Protein AF-0000000085094417 (afdb_homodimer)

Structure (mmCIF, N/CA/C/O backbone):
data_AF-0000000085094417-model_v1
#
loop_
_entity.id
_entity.type
_entity.pdbx_description
1 polymer 'Beta-glucuronidase C-terminal domain-containing protein'
#
loop_
_atom_site.group_PDB
_atom_site.id
_atom_site.type_symbol
_atom_site.label_atom_id
_atom_site.label_alt_id
_atom_site.label_comp_id
_atom_site.label_asym_id
_atom_site.label_entity_id
_atom_site.label_seq_id
_atom_site.pdbx_PDB_ins_code
_atom_site.Cartn_x
_atom_site.Cartn_y
_atom_site.Cartn_z
_atom_site.occupancy
_atom_site.B_iso_or_equiv
_atom_site.auth_seq_id
_atom_site.auth_comp_id
_atom_site.auth_asym_id
_atom_site.auth_atom_id
_atom_site.pdbx_PDB_model_num
ATOM 1 N N . MET A 1 1 ? 22.047 -12.125 6.082 1 26.03 1 MET A N 1
ATOM 2 C CA . MET A 1 1 ? 21.062 -12 7.164 1 26.03 1 MET A CA 1
ATOM 3 C C . MET A 1 1 ? 20.609 -10.555 7.316 1 26.03 1 MET A C 1
ATOM 5 O O . MET A 1 1 ? 19.469 -10.305 7.707 1 26.03 1 MET A O 1
ATOM 9 N N . SER A 1 2 ? 21.547 -9.625 7.23 1 31.61 2 SER A N 1
ATOM 10 C CA . SER A 1 2 ? 21.391 -8.188 7.441 1 31.61 2 SER A CA 1
ATOM 11 C C . SER A 1 2 ? 20.422 -7.578 6.422 1 31.61 2 SER A C 1
ATOM 13 O O . SER A 1 2 ? 19.625 -6.699 6.762 1 31.61 2 SER A O 1
ATOM 15 N N . CYS A 1 3 ? 20.578 -8.023 5.211 1 33.47 3 CYS A N 1
ATOM 16 C CA . CYS A 1 3 ? 19.891 -7.496 4.043 1 33.47 3 CYS A CA 1
ATOM 17 C C . CYS A 1 3 ? 18.391 -7.789 4.109 1 33.47 3 CYS A C 1
ATOM 19 O O . CYS A 1 3 ? 17.578 -7.008 3.615 1 33.47 3 CYS A O 1
ATOM 21 N N . GLN A 1 4 ? 18.156 -9.055 4.594 1 37.34 4 GLN A N 1
ATOM 22 C CA . GLN A 1 4 ? 16.766 -9.5 4.699 1 37.34 4 GLN A CA 1
ATOM 23 C C . GLN A 1 4 ? 15.961 -8.586 5.625 1 37.34 4 GLN A C 1
ATOM 25 O O . GLN A 1 4 ? 14.805 -8.273 5.344 1 37.34 4 GLN A O 1
ATOM 30 N N . GLY A 1 5 ? 16.734 -8.07 6.77 1 39.38 5 GLY A N 1
ATOM 31 C CA . GLY A 1 5 ? 16.125 -7.238 7.789 1 39.38 5 GLY A CA 1
ATOM 32 C C . GLY A 1 5 ? 15.719 -5.867 7.281 1 39.38 5 GLY A C 1
ATOM 33 O O . GLY A 1 5 ? 14.625 -5.387 7.578 1 39.38 5 GLY A O 1
ATOM 34 N N . ALA A 1 6 ? 16.703 -5.316 6.531 1 42.31 6 ALA A N 1
ATOM 35 C CA . ALA A 1 6 ? 16.516 -3.959 6.027 1 42.31 6 ALA A CA 1
ATOM 36 C C . ALA A 1 6 ? 15.406 -3.908 4.988 1 42.31 6 ALA A C 1
ATOM 38 O O . ALA A 1 6 ? 14.625 -2.949 4.945 1 42.31 6 ALA A O 1
ATOM 39 N N . PHE A 1 7 ? 15.461 -4.957 4.125 1 42.12 7 PHE A N 1
ATOM 40 C CA . PHE A 1 7 ? 14.445 -5.113 3.088 1 42.12 7 PHE A CA 1
ATOM 41 C C . PHE A 1 7 ? 13.047 -5.074 3.689 1 42.12 7 PHE A C 1
ATOM 43 O O . PHE A 1 7 ? 12.164 -4.395 3.168 1 42.12 7 PHE A O 1
ATOM 50 N N . ASN A 1 8 ? 13 -5.742 4.883 1 50.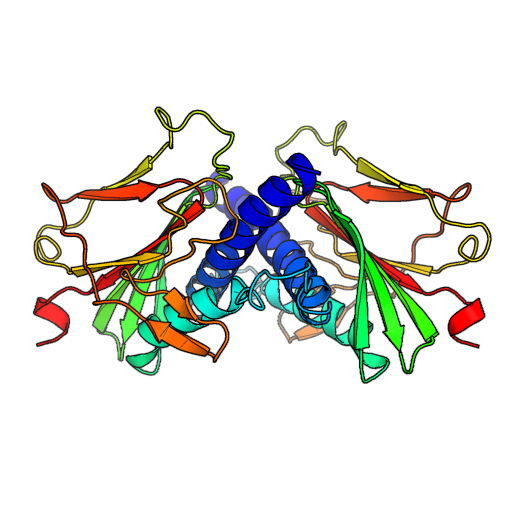38 8 ASN A N 1
ATOM 51 C CA . ASN A 1 8 ? 11.688 -5.902 5.496 1 50.38 8 ASN A CA 1
ATOM 52 C C . ASN A 1 8 ? 11.18 -4.59 6.094 1 50.38 8 ASN A C 1
ATOM 54 O O . ASN A 1 8 ? 9.984 -4.301 6.043 1 50.38 8 ASN A O 1
ATOM 58 N N . ILE A 1 9 ? 12.305 -3.812 6.309 1 50.16 9 ILE A N 1
ATOM 59 C CA . ILE A 1 9 ? 11.898 -2.598 7.008 1 50.16 9 ILE A CA 1
ATOM 60 C C . ILE A 1 9 ? 11.391 -1.566 6 1 50.16 9 ILE A C 1
ATOM 62 O O . ILE A 1 9 ? 10.344 -0.956 6.203 1 50.16 9 ILE A O 1
ATOM 66 N N . SER A 1 10 ? 12.156 -1.413 4.859 1 56.59 10 SER A N 1
ATOM 67 C CA . SER A 1 10 ? 11.734 -0.458 3.84 1 56.59 10 SER A CA 1
ATOM 68 C C . SER A 1 10 ? 10.367 -0.822 3.27 1 56.59 10 SER A C 1
ATOM 70 O O . SER A 1 10 ? 9.531 0.054 3.049 1 56.59 10 SER A O 1
ATOM 72 N N . HIS A 1 11 ? 10.156 -2.057 3.369 1 59.62 11 HIS A N 1
ATOM 73 C CA . HIS A 1 11 ? 8.883 -2.488 2.805 1 59.62 11 HIS A CA 1
ATOM 74 C C . HIS A 1 11 ? 7.742 -2.285 3.799 1 59.62 11 HIS A C 1
ATOM 76 O O . HIS A 1 11 ? 6.625 -1.931 3.408 1 59.62 11 HIS A O 1
ATOM 82 N N . ALA A 1 12 ? 8.258 -2.395 5.062 1 61.66 12 ALA A N 1
ATOM 83 C CA . ALA A 1 12 ? 7.219 -2.242 6.078 1 61.66 12 ALA A CA 1
ATOM 84 C C . ALA A 1 12 ? 6.684 -0.813 6.105 1 61.66 12 ALA A C 1
ATOM 86 O O . ALA A 1 12 ? 5.469 -0.598 6.121 1 61.66 12 ALA A O 1
ATOM 87 N N . MET A 1 13 ? 7.629 0.146 5.93 1 69.31 13 MET A N 1
ATOM 88 C CA . MET A 1 13 ? 7.184 1.536 5.973 1 69.31 13 MET A CA 1
ATOM 89 C C . MET A 1 13 ? 6.469 1.918 4.68 1 69.31 13 MET A C 1
ATOM 91 O O . MET A 1 13 ? 5.461 2.623 4.707 1 69.31 13 MET A O 1
ATOM 95 N N . ALA A 1 14 ? 6.965 1.423 3.648 1 70.75 14 ALA A N 1
ATOM 96 C CA . ALA A 1 14 ? 6.328 1.684 2.359 1 70.75 14 ALA A CA 1
ATOM 97 C C . ALA A 1 14 ? 4.883 1.199 2.352 1 70.75 14 ALA A C 1
ATOM 99 O O . ALA A 1 14 ? 3.979 1.93 1.94 1 70.75 14 ALA A O 1
ATOM 100 N N . SER A 1 15 ? 4.695 0.014 2.895 1 70.25 15 SER A N 1
ATOM 101 C CA . SER A 1 15 ? 3.344 -0.532 2.939 1 70.25 15 SER A CA 1
ATOM 102 C C . SER A 1 15 ? 2.422 0.341 3.783 1 70.25 15 SER A C 1
ATOM 104 O O . SER A 1 15 ? 1.27 0.575 3.416 1 70.25 15 SER A O 1
ATOM 106 N N . ALA A 1 16 ? 2.979 0.77 4.891 1 76.31 16 ALA A N 1
ATOM 107 C CA . ALA A 1 16 ? 2.16 1.593 5.781 1 76.31 16 ALA A CA 1
ATOM 108 C C . ALA A 1 16 ? 1.802 2.922 5.121 1 76.31 16 ALA A C 1
ATOM 110 O O . ALA A 1 16 ? 0.646 3.35 5.16 1 76.31 16 ALA A O 1
ATOM 111 N N . VAL A 1 17 ? 2.738 3.527 4.473 1 80.75 17 VAL A N 1
ATOM 112 C CA . VAL A 1 17 ? 2.514 4.832 3.857 1 80.75 17 VAL A CA 1
ATOM 113 C C . VAL A 1 17 ? 1.586 4.68 2.652 1 80.75 17 VAL A C 1
ATOM 115 O O . VAL A 1 17 ? 0.709 5.516 2.428 1 80.75 17 VAL A O 1
ATOM 118 N N . TRP A 1 18 ? 1.701 3.652 1.985 1 77.12 18 TRP A N 1
ATOM 119 C CA . TRP A 1 18 ? 0.812 3.406 0.855 1 77.12 18 TRP A CA 1
ATOM 120 C C . TRP A 1 18 ? -0.613 3.145 1.331 1 77.12 18 TRP A C 1
ATOM 122 O O . TRP A 1 18 ? -1.577 3.561 0.684 1 77.12 18 TRP A O 1
ATOM 132 N N . ALA A 1 19 ? -0.692 2.393 2.389 1 75.94 19 ALA A N 1
ATOM 133 C CA . ALA A 1 19 ? -2.023 2.176 2.951 1 75.94 19 ALA A CA 1
ATOM 134 C C . ALA A 1 19 ? -2.67 3.496 3.357 1 75.94 19 ALA A C 1
ATOM 136 O O . ALA A 1 19 ? -3.875 3.688 3.172 1 75.94 19 ALA A O 1
ATOM 137 N N . VAL A 1 20 ? -1.954 4.395 3.904 1 82.25 20 VAL A N 1
ATOM 138 C CA . VAL A 1 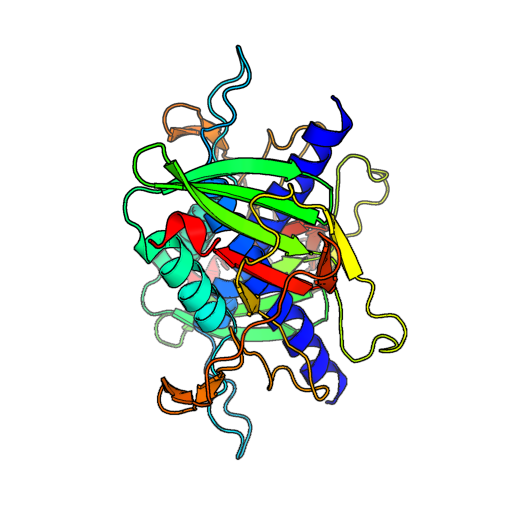20 ? -2.453 5.727 4.23 1 82.25 20 VAL A CA 1
ATOM 139 C C . VAL A 1 20 ? -2.877 6.445 2.951 1 82.25 20 VAL A C 1
ATOM 141 O O . VAL A 1 20 ? -3.955 7.043 2.895 1 82.25 20 VAL A O 1
ATOM 144 N N . HIS A 1 21 ? -2.021 6.406 1.971 1 80.31 21 HIS A N 1
ATOM 145 C CA . HIS A 1 21 ? -2.32 7.012 0.677 1 80.31 21 HIS A CA 1
ATOM 146 C C . HIS A 1 21 ? -3.639 6.492 0.117 1 80.31 21 HIS A C 1
ATOM 148 O O . HIS A 1 21 ? -4.484 7.273 -0.324 1 80.31 21 HIS A O 1
ATOM 154 N N . ASP A 1 22 ? -3.793 5.234 0.155 1 74.69 22 ASP A N 1
ATOM 155 C CA . ASP A 1 22 ? -4.996 4.621 -0.394 1 74.69 22 ASP A CA 1
ATOM 156 C C . ASP A 1 22 ? -6.242 5.102 0.346 1 74.69 22 ASP A C 1
ATOM 158 O O . ASP A 1 22 ? -7.273 5.371 -0.273 1 74.69 22 ASP A O 1
ATOM 162 N N . ALA A 1 23 ? -6.191 5.16 1.601 1 75.06 23 ALA A N 1
ATOM 163 C CA . ALA A 1 23 ? -7.32 5.629 2.398 1 75.06 23 ALA A CA 1
ATOM 164 C C . ALA A 1 23 ? -7.641 7.09 2.09 1 75.06 23 ALA A C 1
ATOM 166 O O . ALA A 1 23 ? -8.812 7.469 2 1 75.06 23 ALA A O 1
ATOM 167 N N . ALA A 1 24 ? -6.637 7.871 1.913 1 76.12 24 ALA A N 1
ATOM 168 C CA . ALA A 1 24 ? -6.832 9.297 1.66 1 76.12 24 ALA A CA 1
ATOM 169 C C . ALA A 1 24 ? -7.465 9.531 0.291 1 76.12 24 ALA A C 1
ATOM 171 O O . ALA A 1 24 ? -8.164 10.523 0.086 1 76.12 24 ALA A O 1
ATOM 172 N N . THR A 1 25 ? -7.168 8.586 -0.612 1 71.62 25 THR A N 1
ATOM 173 C CA . THR A 1 25 ? -7.699 8.734 -1.963 1 71.62 25 THR A CA 1
ATOM 174 C C . THR A 1 25 ? -9.094 8.117 -2.066 1 71.62 25 THR A C 1
ATOM 176 O O . THR A 1 25 ? -9.828 8.398 -3.014 1 71.62 25 THR A O 1
ATOM 179 N N . LEU A 1 26 ? -9.359 7.172 -1.159 1 61.78 26 LEU A N 1
ATOM 180 C CA . LEU A 1 26 ? -10.633 6.457 -1.232 1 61.78 26 LEU A CA 1
ATOM 181 C C . LEU A 1 26 ? -11.805 7.418 -1.08 1 61.78 26 LEU A C 1
ATOM 183 O O . LEU A 1 26 ? -12.844 7.238 -1.714 1 61.78 26 LEU A O 1
ATOM 187 N N . HIS A 1 27 ? -11.68 8.352 -0.138 1 57.12 27 HIS A N 1
ATOM 188 C CA . HIS A 1 27 ? -12.836 9.203 0.117 1 57.12 27 HIS A CA 1
ATOM 189 C C . HIS A 1 27 ? -12.914 10.344 -0.896 1 57.12 27 HIS A C 1
ATOM 191 O O . HIS A 1 27 ? -13.797 11.195 -0.808 1 57.12 27 HIS A O 1
ATOM 197 N N . GLY A 1 28 ? -11.859 10.398 -1.659 1 52.75 28 GLY A N 1
ATOM 198 C CA . GLY A 1 28 ? -11.969 11.375 -2.729 1 52.75 28 GLY A CA 1
ATOM 199 C C . GLY A 1 28 ? -12.953 10.977 -3.809 1 52.75 28 GLY A C 1
ATOM 200 O O . GLY A 1 28 ? -13.211 9.789 -4.004 1 52.75 28 GLY A O 1
ATOM 201 N N . THR A 1 29 ? -13.891 11.867 -4.172 1 44.94 29 THR A N 1
ATOM 202 C CA . THR A 1 29 ? -14.828 11.695 -5.277 1 44.94 29 THR A CA 1
ATOM 203 C C . THR A 1 29 ? -14.148 11 -6.457 1 44.94 29 THR A C 1
ATOM 205 O O . THR A 1 29 ? -13.016 11.336 -6.812 1 44.94 29 THR A O 1
ATOM 208 N N . PRO A 1 30 ? -14.734 9.734 -6.715 1 42.59 30 PRO A N 1
ATOM 209 C CA . PRO A 1 30 ? -14.266 9.289 -8.031 1 42.59 30 PRO A CA 1
ATOM 210 C C . PRO A 1 30 ? -13.953 10.461 -8.961 1 42.59 30 PRO A C 1
ATOM 212 O O . PRO A 1 30 ? -14.688 11.445 -8.984 1 42.59 30 PRO A O 1
ATOM 215 N N . ILE A 1 31 ? -12.664 10.742 -8.992 1 38.44 31 ILE A N 1
ATOM 216 C CA . ILE A 1 31 ? -12.445 11.812 -9.961 1 38.44 31 ILE A CA 1
ATOM 217 C C . ILE A 1 31 ? -13.359 11.609 -11.172 1 38.44 31 ILE A C 1
ATOM 219 O O . ILE A 1 31 ? -13.234 10.609 -11.883 1 38.44 31 ILE A O 1
ATOM 223 N N . TYR A 1 32 ? -14.609 11.938 -10.992 1 34.19 32 TYR A N 1
ATOM 224 C CA . TYR A 1 32 ? -15.414 12.086 -12.195 1 34.19 32 TYR A CA 1
ATOM 225 C C . TYR A 1 32 ? -14.742 13.039 -13.18 1 34.19 32 TYR A C 1
ATOM 227 O O . TYR A 1 32 ? -14.445 14.188 -12.836 1 34.19 32 TYR A O 1
ATOM 235 N N . HIS A 1 33 ? -13.641 12.531 -13.711 1 38.03 33 HIS A N 1
ATOM 236 C CA . HIS A 1 33 ? -13.586 13.445 -14.844 1 38.03 33 HIS A CA 1
ATOM 237 C C . HIS A 1 33 ? -14.859 13.367 -15.68 1 38.03 33 HIS A C 1
ATOM 239 O O . HIS A 1 33 ? -15.555 12.352 -15.664 1 38.03 33 HIS A O 1
ATOM 245 N N . ASN A 1 34 ? -15.156 14.406 -16.391 1 38.44 34 ASN A N 1
ATOM 246 C CA . ASN A 1 34 ? -16.359 14.445 -17.219 1 38.44 34 ASN A CA 1
ATOM 247 C C . ASN A 1 34 ? -16.891 13.039 -17.5 1 38.44 34 ASN A C 1
ATOM 249 O O . ASN A 1 34 ? -17.844 12.602 -16.859 1 38.44 34 ASN A O 1
ATOM 253 N N . ASP A 1 35 ? -16.797 12.586 -18.906 1 38.69 35 ASP A N 1
ATOM 254 C CA . ASP A 1 35 ? -17.344 11.453 -19.656 1 38.69 35 ASP A CA 1
ATOM 255 C C . ASP A 1 35 ? -16.719 10.141 -19.172 1 38.69 35 ASP A C 1
ATOM 257 O O . ASP A 1 35 ? -16.812 9.117 -19.859 1 38.69 35 ASP A O 1
ATOM 261 N N . THR A 1 36 ? -15.82 10.219 -18.328 1 41.5 36 THR A N 1
ATOM 262 C CA . THR A 1 36 ? -15.188 8.922 -18.125 1 41.5 36 THR A CA 1
ATOM 263 C C . THR A 1 36 ? -15.727 8.242 -16.875 1 41.5 36 THR A C 1
ATOM 265 O O . THR A 1 36 ? -15.984 8.906 -15.867 1 41.5 36 THR A O 1
ATOM 268 N N . GLU A 1 37 ? -16.328 7.156 -17.156 1 45.81 37 GLU A N 1
ATOM 269 C CA . GLU A 1 37 ? -16.906 6.191 -16.219 1 45.81 37 GLU A CA 1
ATOM 270 C C . GLU A 1 37 ? -16.109 6.156 -14.906 1 45.81 37 GLU A C 1
ATOM 272 O O . GLU A 1 37 ? -14.891 6.344 -14.906 1 45.81 37 GLU A O 1
ATOM 277 N N . ALA A 1 38 ? -16.797 6.438 -13.875 1 48.84 38 ALA A N 1
ATOM 278 C CA . ALA A 1 38 ? -16.281 6.277 -12.516 1 48.84 38 ALA A CA 1
ATOM 279 C C . ALA A 1 38 ? -15.273 5.133 -12.438 1 48.84 38 ALA A C 1
ATOM 281 O O . ALA A 1 38 ? -15.539 4.031 -12.93 1 48.84 38 ALA A O 1
ATOM 282 N N . ARG A 1 39 ? -13.977 5.43 -12.461 1 54.34 39 ARG A N 1
ATOM 283 C CA . ARG A 1 39 ? -12.898 4.445 -12.477 1 54.34 39 ARG A CA 1
ATOM 284 C C . ARG A 1 39 ? -12.805 3.721 -11.141 1 54.34 39 ARG A C 1
ATOM 286 O O . ARG A 1 39 ? -12.867 4.352 -10.078 1 54.34 39 ARG A O 1
ATOM 293 N N . VAL A 1 40 ? -12.977 2.383 -11.328 1 61.81 40 VAL A N 1
ATOM 294 C CA . VAL A 1 40 ? -12.844 1.534 -10.148 1 61.81 40 VAL A CA 1
ATOM 295 C C . VAL A 1 40 ? -11.453 1.727 -9.539 1 61.81 40 VAL A C 1
ATOM 297 O O . VAL A 1 40 ? -10.445 1.731 -10.25 1 61.81 40 VAL A O 1
ATOM 300 N N . LYS A 1 41 ? -11.43 2.018 -8.305 1 65.06 41 LYS A N 1
ATOM 301 C CA . LYS A 1 41 ? -10.188 2.238 -7.574 1 65.06 41 LYS A CA 1
ATOM 302 C C . LYS A 1 41 ? -9.344 0.967 -7.531 1 65.06 41 LYS A C 1
ATOM 304 O O . LYS A 1 41 ? -9.875 -0.136 -7.398 1 65.06 41 LYS A O 1
ATOM 309 N N . PRO A 1 42 ? -8.055 1.151 -7.676 1 71.25 42 PRO A N 1
ATOM 310 C CA . PRO A 1 42 ? -7.145 0.006 -7.684 1 71.25 42 PRO A CA 1
ATOM 311 C C . PRO A 1 42 ? -7.309 -0.888 -6.453 1 71.25 42 PRO A C 1
ATOM 313 O O . PRO A 1 42 ? -7.098 -2.102 -6.539 1 71.25 42 PRO A O 1
ATOM 316 N N . ILE A 1 43 ? -7.727 -0.373 -5.387 1 68.81 43 ILE A N 1
ATOM 317 C CA . ILE A 1 43 ? -7.871 -1.138 -4.156 1 68.81 43 ILE A CA 1
ATOM 318 C C . ILE A 1 43 ? -8.914 -2.238 -4.348 1 68.81 43 ILE A C 1
ATOM 320 O O . ILE A 1 43 ? -8.812 -3.309 -3.744 1 68.81 43 ILE A O 1
ATOM 324 N N . TYR A 1 44 ? -9.836 -2.074 -5.258 1 73.88 44 TYR A N 1
ATOM 325 C CA . TYR A 1 44 ? -10.836 -3.104 -5.516 1 73.88 44 TYR A CA 1
ATOM 326 C C . TYR A 1 44 ? -10.195 -4.336 -6.145 1 73.88 44 TYR A C 1
ATOM 328 O O . TYR A 1 44 ? -10.609 -5.465 -5.871 1 73.88 44 TYR A O 1
ATOM 336 N N . TYR A 1 45 ? -9.242 -4.059 -6.875 1 82.94 45 TYR A N 1
ATOM 337 C CA . TYR A 1 45 ? -8.57 -5.184 -7.512 1 82.94 45 TYR A CA 1
ATOM 338 C C . TYR A 1 45 ? -7.68 -5.922 -6.512 1 82.94 45 TYR A C 1
ATOM 340 O O . TYR A 1 45 ? -7.555 -7.148 -6.574 1 82.94 45 TYR A O 1
ATOM 348 N N . SER A 1 46 ? -7.047 -5.219 -5.613 1 83.88 46 SER A N 1
ATOM 349 C CA . SER A 1 46 ? -6.297 -5.891 -4.555 1 83.88 46 SER A CA 1
ATOM 350 C C . SER A 1 46 ? -7.219 -6.719 -3.666 1 83.88 46 SER A C 1
ATOM 352 O O . SER A 1 46 ? -6.855 -7.816 -3.238 1 83.88 46 SER A O 1
ATOM 354 N N . ASN A 1 47 ? -8.391 -6.152 -3.449 1 78.25 47 ASN A N 1
ATOM 355 C CA . ASN A 1 47 ? -9.352 -6.914 -2.66 1 78.25 47 ASN A CA 1
ATOM 356 C C . ASN A 1 47 ? -9.789 -8.18 -3.385 1 78.25 47 ASN A C 1
ATOM 358 O O . ASN A 1 47 ? -9.953 -9.234 -2.762 1 78.25 47 ASN A O 1
ATOM 362 N N . MET A 1 48 ? -10.055 -8.055 -4.633 1 82.5 48 MET A N 1
ATOM 363 C CA . MET A 1 48 ? -10.383 -9.219 -5.445 1 82.5 48 MET A CA 1
ATOM 364 C C . MET A 1 48 ? -9.273 -10.258 -5.387 1 82.5 48 MET A C 1
ATOM 366 O O . MET A 1 48 ? -9.531 -11.453 -5.207 1 82.5 48 MET A O 1
ATOM 370 N N . PHE A 1 49 ? -8.062 -9.844 -5.539 1 91.44 49 PHE A N 1
ATOM 371 C CA . PHE A 1 49 ? -6.887 -10.703 -5.445 1 91.44 49 PHE A CA 1
ATOM 372 C C . PHE A 1 49 ? -6.84 -11.414 -4.094 1 91.44 49 PHE A C 1
ATOM 374 O O . PHE A 1 49 ? -6.762 -12.641 -4.031 1 91.44 49 PHE A O 1
ATOM 381 N N . ASN A 1 50 ? -6.973 -10.641 -3.057 1 84.62 50 ASN A N 1
ATOM 382 C CA . ASN A 1 50 ? -6.824 -11.18 -1.711 1 84.62 50 ASN A CA 1
ATOM 383 C C . ASN A 1 50 ? -7.98 -12.109 -1.354 1 84.62 50 ASN A C 1
ATOM 385 O O . ASN A 1 50 ? -7.793 -13.094 -0.635 1 84.62 50 ASN A O 1
ATOM 389 N N . ALA A 1 51 ? -9.109 -11.789 -1.842 1 81.88 51 ALA A N 1
ATOM 390 C CA . ALA A 1 51 ? -10.25 -12.68 -1.632 1 81.88 51 ALA A CA 1
ATOM 391 C C . ALA A 1 51 ? -10.016 -14.031 -2.307 1 81.88 51 ALA A C 1
ATOM 393 O O . ALA A 1 51 ? -10.391 -15.07 -1.763 1 81.88 51 ALA A O 1
ATOM 394 N N . THR A 1 52 ? -9.492 -14.031 -3.48 1 86.25 52 THR A N 1
ATOM 395 C CA . THR A 1 52 ? -9.188 -15.266 -4.199 1 86.25 52 THR A CA 1
ATOM 396 C C . THR A 1 52 ? -8.172 -16.109 -3.424 1 86.25 52 THR A C 1
ATOM 398 O O . THR A 1 52 ? -8.336 -17.328 -3.307 1 86.25 52 THR A O 1
ATOM 401 N N . VAL A 1 53 ? -7.191 -15.445 -2.875 1 86.56 53 VAL A N 1
ATOM 402 C CA . VAL A 1 53 ? -6.176 -16.125 -2.078 1 86.56 53 VAL A CA 1
ATOM 403 C C . VAL A 1 53 ? -6.82 -16.734 -0.83 1 86.56 53 VAL A C 1
ATOM 405 O O . VAL A 1 53 ? -6.504 -17.859 -0.443 1 86.56 53 VAL A O 1
ATOM 408 N N . SER A 1 54 ? -7.742 -16.031 -0.205 1 79.19 54 SER A N 1
ATOM 409 C CA . SER A 1 54 ? -8.32 -16.422 1.079 1 79.19 54 SER A CA 1
ATOM 410 C C . SER A 1 54 ? -9.477 -17.391 0.895 1 79.19 54 SER A C 1
ATOM 412 O O . SER A 1 54 ? -10.016 -17.922 1.872 1 79.19 54 SER A O 1
ATOM 414 N N . ALA A 1 55 ? -9.945 -17.438 -0.282 1 71.5 55 ALA A N 1
ATOM 415 C CA . ALA A 1 55 ? -11.094 -18.312 -0.539 1 71.5 55 ALA A CA 1
ATOM 416 C C . ALA A 1 55 ? -10.852 -19.703 0.004 1 71.5 55 ALA A C 1
ATOM 418 O O . ALA A 1 55 ? -11.797 -20.438 0.324 1 71.5 55 ALA A O 1
ATOM 419 N N . GLY A 1 56 ? -9.672 -20.062 0.284 1 64.25 56 GLY A N 1
ATOM 420 C CA . GLY A 1 56 ? -9.383 -21.391 0.797 1 64.25 56 GLY A CA 1
ATOM 421 C C . GLY A 1 56 ? -9.562 -21.5 2.299 1 64.25 56 GLY A C 1
ATOM 422 O O . GLY A 1 56 ? -9.492 -22.594 2.857 1 64.25 56 GLY A O 1
ATOM 423 N N . GLY A 1 57 ? -9.906 -20.375 3.002 1 63.31 57 GLY A N 1
ATOM 424 C CA . GLY A 1 57 ? -10.148 -20.438 4.434 1 63.31 57 GLY A CA 1
ATOM 425 C C . GLY A 1 57 ? -9.016 -19.859 5.266 1 63.31 57 GLY A C 1
ATOM 426 O O . GLY A 1 57 ? -8.484 -18.797 4.938 1 63.31 57 GLY A O 1
ATOM 427 N N . ASP A 1 58 ? -8.719 -20.641 6.422 1 64.19 58 ASP A N 1
ATOM 428 C CA . ASP A 1 58 ? -7.676 -20.203 7.344 1 64.19 58 ASP A CA 1
ATOM 429 C C . ASP A 1 58 ? -6.305 -20.25 6.68 1 64.19 58 ASP A C 1
ATOM 431 O O . ASP A 1 58 ? -5.719 -21.328 6.523 1 64.19 58 ASP A O 1
ATOM 435 N N . GLU A 1 59 ? -5.84 -19.094 6.352 1 74.75 59 GLU A N 1
ATOM 436 C CA . GLU A 1 59 ? -4.605 -19.062 5.574 1 74.75 59 GLU A CA 1
ATOM 437 C C . GLU A 1 59 ? -3.416 -18.672 6.449 1 74.75 59 GLU A C 1
ATOM 439 O O . GLU A 1 59 ? -3.539 -17.828 7.336 1 74.75 59 GLU A O 1
ATOM 444 N N . GLN A 1 60 ? -2.436 -19.578 6.258 1 78.56 60 GLN A N 1
ATOM 445 C CA . GLN A 1 60 ? -1.106 -19.234 6.762 1 78.56 60 GLN A CA 1
ATOM 446 C C . GLN A 1 60 ? -0.138 -18.969 5.613 1 78.56 60 GLN A C 1
ATOM 448 O O . GLN A 1 60 ? -0.244 -19.578 4.547 1 78.56 60 GLN A O 1
ATOM 453 N N . SER A 1 61 ? 0.614 -17.953 5.789 1 83.81 61 SER A N 1
ATOM 454 C CA . SER A 1 61 ? 1.581 -17.625 4.746 1 83.81 61 SER A CA 1
ATOM 455 C C . SER A 1 61 ? 3.012 -17.75 5.258 1 83.81 61 SER A C 1
ATOM 457 O O . SER A 1 61 ? 3.275 -17.531 6.441 1 83.81 61 SER A O 1
ATOM 459 N N . GLU A 1 62 ? 3.9 -18.266 4.43 1 82.62 62 GLU A N 1
ATOM 460 C CA . GLU A 1 62 ? 5.336 -18.344 4.688 1 82.62 62 GLU A CA 1
ATOM 461 C C . GLU A 1 62 ? 6.129 -17.641 3.598 1 82.62 62 GLU A C 1
ATOM 463 O O . GLU A 1 62 ? 5.883 -17.844 2.406 1 82.62 62 GLU A O 1
ATOM 468 N N . GLY A 1 63 ? 7.109 -16.859 3.996 1 83.62 63 GLY A N 1
ATOM 469 C CA . GLY A 1 63 ? 7.957 -16.188 3.025 1 83.62 63 GLY A CA 1
ATOM 470 C C . GLY A 1 63 ? 8.883 -17.141 2.283 1 83.62 63 GLY A C 1
ATOM 471 O O . GLY A 1 63 ? 9.555 -17.969 2.898 1 83.62 63 GLY A O 1
ATOM 472 N N . LEU A 1 64 ? 8.805 -17.016 0.971 1 83.81 64 LEU A N 1
ATOM 473 C CA . LEU A 1 64 ? 9.711 -17.781 0.13 1 83.81 64 LEU A CA 1
ATOM 474 C C . LEU A 1 64 ? 10.859 -16.922 -0.377 1 83.81 64 LEU A C 1
ATOM 476 O O . LEU A 1 64 ? 12.008 -17.344 -0.401 1 83.81 64 LEU A O 1
ATOM 480 N N . VAL A 1 65 ? 10.523 -15.805 -0.907 1 82.31 65 VAL A N 1
ATOM 481 C CA . VAL A 1 65 ? 11.445 -14.797 -1.405 1 82.31 65 VAL A CA 1
ATOM 482 C C . VAL A 1 65 ? 11.141 -13.445 -0.758 1 82.31 65 VAL A C 1
ATOM 484 O O . VAL A 1 65 ? 9.984 -13.016 -0.731 1 82.31 65 VAL A O 1
ATOM 487 N N . ASN A 1 66 ? 12.086 -12.875 -0.122 1 74.69 66 ASN A N 1
ATOM 488 C CA . ASN A 1 66 ? 11.906 -11.57 0.513 1 74.69 66 ASN A CA 1
ATOM 489 C C . ASN A 1 66 ? 13.031 -10.609 0.132 1 74.69 66 ASN A C 1
ATOM 491 O O . ASN A 1 66 ? 13.961 -10.391 0.913 1 74.69 66 ASN A O 1
ATOM 495 N N . GLU A 1 67 ? 12.914 -10.07 -1.103 1 72.19 67 GLU A N 1
ATOM 496 C CA . GLU A 1 67 ? 13.836 -9.039 -1.575 1 72.19 67 GLU A CA 1
ATOM 497 C C . GLU A 1 67 ? 13.258 -7.641 -1.369 1 72.19 67 GLU A C 1
ATOM 499 O O . GLU A 1 67 ? 12.094 -7.496 -0.992 1 72.19 67 GLU A O 1
ATOM 504 N N . THR A 1 68 ? 14.109 -6.629 -1.656 1 66.06 68 THR A N 1
ATOM 505 C CA . THR A 1 68 ? 13.703 -5.246 -1.428 1 66.06 68 THR A CA 1
ATOM 506 C C . THR A 1 68 ? 12.453 -4.906 -2.24 1 66.06 68 THR A C 1
ATOM 508 O O . THR A 1 68 ? 11.547 -4.246 -1.739 1 66.06 68 THR A O 1
ATOM 511 N N . THR A 1 69 ? 12.43 -5.332 -3.498 1 73.38 69 THR A N 1
ATOM 512 C CA . THR A 1 69 ? 11.312 -4.926 -4.348 1 73.38 69 THR A CA 1
ATOM 513 C C . THR A 1 69 ? 10.578 -6.145 -4.895 1 73.38 69 THR A C 1
ATOM 515 O O . THR A 1 69 ? 9.828 -6.039 -5.867 1 73.38 69 THR A O 1
ATOM 518 N N . PHE A 1 70 ? 10.898 -7.348 -4.27 1 81.06 70 PHE A N 1
ATOM 519 C CA . PHE A 1 70 ? 10.227 -8.555 -4.734 1 81.06 70 PHE A CA 1
ATOM 520 C C . PHE A 1 70 ? 9.938 -9.492 -3.572 1 81.06 70 PHE A C 1
ATOM 522 O O . PHE A 1 70 ? 10.812 -9.758 -2.746 1 81.06 70 PHE A O 1
ATOM 529 N N . GLY A 1 71 ? 8.695 -9.992 -3.467 1 85.38 71 GLY A N 1
ATOM 530 C CA . GLY A 1 71 ? 8.273 -10.945 -2.457 1 85.38 71 GLY A CA 1
ATOM 531 C C . GLY A 1 71 ? 7.523 -12.133 -3.033 1 85.38 71 GLY A C 1
ATOM 532 O O . GLY A 1 71 ? 6.75 -11.984 -3.984 1 85.38 71 GLY A O 1
ATOM 533 N N . ALA A 1 72 ? 7.789 -13.258 -2.477 1 90.62 72 ALA A N 1
ATOM 534 C CA . ALA A 1 72 ? 7 -14.453 -2.773 1 90.62 72 ALA A CA 1
ATOM 535 C C . ALA A 1 72 ? 6.629 -15.195 -1.495 1 90.62 72 ALA A C 1
ATOM 537 O O . ALA A 1 72 ? 7.434 -15.281 -0.562 1 90.62 72 ALA A O 1
ATOM 538 N N . TYR A 1 73 ? 5.438 -15.766 -1.479 1 88.25 73 TYR A N 1
ATOM 539 C CA . TYR A 1 73 ? 4.875 -16.359 -0.272 1 88.25 73 TYR A CA 1
ATOM 540 C C . TYR A 1 73 ? 4.148 -17.656 -0.594 1 88.25 73 TYR A C 1
ATOM 542 O O . TYR A 1 73 ? 3.391 -17.734 -1.565 1 88.25 73 TYR A O 1
ATOM 550 N N . ALA A 1 74 ? 4.449 -18.609 0.251 1 90.62 74 ALA A N 1
ATOM 551 C CA . ALA A 1 74 ? 3.609 -19.797 0.255 1 90.62 74 ALA A CA 1
ATOM 552 C C . ALA A 1 74 ? 2.367 -19.594 1.116 1 90.62 74 ALA A C 1
ATOM 554 O O . ALA A 1 74 ? 2.455 -19.062 2.227 1 90.62 74 ALA A O 1
ATOM 555 N N . VAL A 1 75 ? 1.248 -19.938 0.547 1 87.62 75 VAL A N 1
ATOM 556 C CA . VAL A 1 75 ? -0.007 -19.859 1.287 1 87.62 75 VAL A CA 1
ATOM 557 C C . VAL A 1 75 ? -0.531 -21.25 1.582 1 87.62 75 VAL A C 1
ATOM 559 O O . VAL A 1 75 ? -0.713 -22.062 0.667 1 87.62 75 VAL A O 1
ATOM 562 N N . TYR A 1 76 ? -0.759 -21.438 2.848 1 87.31 76 TYR A N 1
ATOM 563 C CA . TYR A 1 76 ? -1.223 -22.75 3.293 1 87.31 76 TYR A CA 1
ATOM 564 C C . TYR A 1 76 ? -2.676 -22.688 3.746 1 87.31 76 TYR A C 1
ATOM 566 O O . TYR A 1 76 ? -3.109 -21.688 4.332 1 87.31 76 TYR A O 1
ATOM 574 N N . ASN A 1 77 ? -3.367 -23.719 3.375 1 81.44 77 ASN A N 1
ATOM 575 C CA . ASN A 1 77 ? -4.703 -23.969 3.898 1 81.44 77 ASN A CA 1
ATOM 576 C C . ASN A 1 77 ? -4.762 -25.297 4.668 1 81.44 77 ASN A C 1
ATOM 578 O O . ASN A 1 77 ? -4.516 -26.359 4.102 1 81.44 77 ASN A O 1
ATOM 582 N N . GLU A 1 78 ? -5.07 -25.188 5.973 1 80.81 78 GLU A N 1
ATOM 583 C CA . GLU A 1 78 ? -5.109 -26.375 6.828 1 80.81 78 GLU A CA 1
ATOM 584 C C . GLU A 1 78 ? -3.809 -27.172 6.73 1 80.81 78 GLU A C 1
ATOM 586 O O . GLU A 1 78 ? -3.828 -28.391 6.551 1 80.81 78 GLU A O 1
ATOM 591 N N . GLY A 1 79 ? -2.713 -26.469 6.66 1 83.06 79 GLY A N 1
ATOM 592 C CA . GLY A 1 79 ? -1.394 -27.078 6.73 1 83.06 79 GLY A CA 1
ATOM 593 C C . GLY A 1 79 ? -0.883 -27.547 5.387 1 83.06 79 GLY A C 1
ATOM 594 O O . GLY A 1 79 ? 0.248 -28.031 5.277 1 83.06 79 GLY A O 1
ATOM 595 N N . LYS A 1 80 ? -1.747 -27.406 4.375 1 85.88 80 LYS A N 1
ATOM 596 C CA . LYS A 1 80 ? -1.34 -27.828 3.041 1 85.88 80 LYS A CA 1
ATOM 597 C C . LYS A 1 80 ? -1.07 -26.641 2.133 1 85.88 80 LYS A C 1
ATOM 599 O O . LYS A 1 80 ? -1.814 -25.656 2.154 1 85.88 80 LYS A O 1
ATOM 604 N N . LEU A 1 81 ? 0.003 -26.797 1.411 1 88.56 81 LEU A N 1
ATOM 605 C CA . LEU A 1 81 ? 0.316 -25.75 0.454 1 88.56 81 LEU A CA 1
ATOM 606 C C . LEU A 1 81 ? -0.796 -25.609 -0.581 1 88.56 81 LEU A C 1
ATOM 608 O O . LEU A 1 81 ? -1.095 -26.547 -1.311 1 88.56 81 LEU A O 1
ATOM 612 N N . ALA A 1 82 ? -1.4 -24.453 -0.511 1 89.12 82 ALA A N 1
ATOM 613 C CA . ALA A 1 82 ? -2.564 -24.234 -1.364 1 89.12 82 ALA A CA 1
ATOM 614 C C . ALA A 1 82 ? -2.211 -23.359 -2.564 1 89.12 82 ALA A C 1
ATOM 616 O O . ALA A 1 82 ? -2.736 -23.562 -3.662 1 89.12 82 ALA A O 1
ATOM 617 N N . SER A 1 83 ? -1.307 -22.406 -2.35 1 92.88 83 SER A N 1
ATOM 618 C CA . SER A 1 83 ? -1.013 -21.453 -3.412 1 92.88 83 SER A CA 1
ATOM 619 C C . SER A 1 83 ? 0.29 -20.703 -3.141 1 92.88 83 SER A C 1
ATOM 621 O O . SER A 1 83 ? 0.909 -20.891 -2.09 1 92.88 83 SER A O 1
ATOM 623 N N . ILE A 1 84 ? 0.786 -20 -4.094 1 93.06 84 ILE A N 1
ATOM 624 C CA . ILE A 1 84 ? 1.918 -19.078 -4.008 1 93.06 84 ILE A CA 1
ATOM 625 C C . ILE A 1 84 ? 1.5 -17.703 -4.496 1 93.06 84 ILE A C 1
ATOM 627 O O . ILE A 1 84 ? 0.799 -17.578 -5.504 1 93.06 84 ILE A O 1
ATOM 631 N N . VAL A 1 85 ? 1.811 -16.688 -3.744 1 93.31 85 VAL A N 1
ATOM 632 C CA . VAL A 1 85 ? 1.64 -15.289 -4.129 1 93.31 85 VAL A CA 1
ATOM 633 C C . VAL A 1 85 ? 3.006 -14.648 -4.355 1 93.31 85 VAL A C 1
ATOM 635 O O . VAL A 1 85 ? 3.938 -14.859 -3.578 1 93.31 85 VAL A O 1
ATOM 638 N N . ALA A 1 86 ? 3.184 -13.93 -5.457 1 94.19 86 ALA A N 1
ATOM 639 C CA . ALA A 1 86 ? 4.402 -13.164 -5.699 1 94.19 86 ALA A CA 1
ATOM 640 C C . ALA A 1 86 ? 4.074 -11.734 -6.121 1 94.19 86 ALA A C 1
ATOM 642 O O . ALA A 1 86 ? 3.107 -11.5 -6.848 1 94.19 86 ALA A O 1
ATOM 643 N N . VAL A 1 87 ? 4.859 -10.805 -5.641 1 89.38 87 VAL A N 1
ATOM 644 C CA . VAL A 1 87 ? 4.645 -9.391 -5.906 1 89.38 87 VAL A CA 1
ATOM 645 C C . VAL A 1 87 ? 5.961 -8.734 -6.32 1 89.38 87 VAL A C 1
ATOM 647 O O . VAL A 1 87 ? 7.016 -9.031 -5.754 1 89.38 87 VAL A O 1
ATOM 650 N N . ASN A 1 88 ? 5.891 -7.953 -7.391 1 86.19 88 ASN A N 1
ATOM 651 C CA . ASN A 1 88 ? 6.98 -7.078 -7.809 1 86.19 88 ASN A CA 1
ATOM 652 C C . ASN A 1 88 ? 6.68 -5.617 -7.488 1 86.19 88 ASN A C 1
ATOM 654 O O . ASN A 1 88 ? 5.867 -4.984 -8.164 1 86.19 88 ASN A O 1
ATOM 658 N N . LEU A 1 89 ? 7.371 -5.062 -6.516 1 76.31 89 LEU A N 1
ATOM 659 C CA . LEU A 1 89 ? 7.023 -3.768 -5.945 1 76.31 89 LEU A CA 1
ATOM 660 C C . LEU A 1 89 ? 7.773 -2.643 -6.656 1 76.31 89 LEU A C 1
ATOM 662 O O . LEU A 1 89 ? 7.633 -1.473 -6.293 1 76.31 89 LEU A O 1
ATOM 666 N N . ASN A 1 90 ? 8.594 -3.082 -7.652 1 72.19 90 ASN A N 1
ATOM 667 C CA . ASN A 1 90 ? 9.188 -2.041 -8.484 1 72.19 90 ASN A CA 1
ATOM 668 C C . ASN A 1 90 ? 8.117 -1.191 -9.164 1 72.19 90 ASN A C 1
ATOM 670 O O . ASN A 1 90 ? 7.082 -1.71 -9.594 1 72.19 90 ASN A O 1
ATOM 674 N N . MET A 1 91 ? 8.445 0.145 -9.062 1 63.03 91 MET A N 1
ATOM 675 C CA . MET A 1 91 ? 7.512 1.045 -9.734 1 63.03 91 MET A CA 1
ATOM 676 C C . MET A 1 91 ? 7.652 0.939 -11.25 1 63.03 91 MET A C 1
ATOM 678 O O . MET A 1 91 ? 8.766 0.817 -11.766 1 63.03 91 MET A O 1
ATOM 682 N N . TRP A 1 92 ? 6.52 0.728 -11.883 1 60.38 92 TRP A N 1
ATOM 683 C CA . TRP A 1 92 ? 6.52 0.819 -13.336 1 60.38 92 TRP A CA 1
ATOM 684 C C . TRP A 1 92 ? 5.375 1.701 -13.828 1 60.38 92 TRP A C 1
ATOM 686 O O . TRP A 1 92 ? 4.285 1.689 -13.25 1 60.38 92 TRP A O 1
ATOM 696 N N . ASN A 1 93 ? 5.793 2.656 -14.57 1 52.44 93 ASN A N 1
ATOM 697 C CA . ASN A 1 93 ? 4.742 3.377 -15.281 1 52.44 93 ASN A CA 1
ATOM 698 C C . ASN A 1 93 ? 4.926 3.287 -16.797 1 52.44 93 ASN A C 1
ATOM 700 O O . ASN A 1 93 ? 6.012 2.947 -17.266 1 52.44 93 ASN A O 1
ATOM 704 N N . SER A 1 94 ? 3.707 3.35 -17.453 1 51.12 94 SER A N 1
ATOM 705 C CA . SER A 1 94 ? 3.658 3.176 -18.906 1 51.12 94 SER A CA 1
ATOM 706 C C . SER A 1 94 ? 4.578 4.164 -19.609 1 51.12 94 SER A C 1
ATOM 708 O O . SER A 1 94 ? 4.887 3.998 -20.781 1 51.12 94 SER A O 1
ATOM 710 N N . THR A 1 95 ? 4.793 5.254 -18.844 1 51.03 95 THR A N 1
ATOM 711 C CA . THR A 1 95 ? 5.668 6.199 -19.516 1 51.03 95 THR A CA 1
ATOM 712 C C . THR A 1 95 ? 7.105 5.684 -19.547 1 51.03 95 THR A C 1
ATOM 714 O O . THR A 1 95 ? 7.957 6.238 -20.234 1 51.03 95 THR A O 1
ATOM 717 N N . MET A 1 96 ? 7.215 4.734 -18.688 1 54.06 96 MET A N 1
ATOM 718 C CA . MET A 1 96 ? 8.555 4.145 -18.719 1 54.06 96 MET A CA 1
ATOM 719 C C . MET A 1 96 ? 8.719 3.23 -19.922 1 54.06 96 MET A C 1
ATOM 721 O O . MET A 1 96 ? 7.734 2.719 -20.469 1 54.06 96 MET A O 1
ATOM 725 N N . ASP A 1 97 ? 9.789 3.238 -20.656 1 49.72 97 ASP A N 1
ATOM 726 C CA . ASP A 1 97 ? 10.031 2.439 -21.844 1 49.72 97 ASP A CA 1
ATOM 727 C C . ASP A 1 97 ? 9.562 1 -21.656 1 49.72 97 ASP A C 1
ATOM 729 O O . ASP A 1 97 ? 9.93 0.346 -20.672 1 49.72 97 ASP A O 1
ATOM 733 N N . ASP A 1 98 ? 8.43 0.691 -22.375 1 49.56 98 ASP A N 1
ATOM 734 C CA . ASP A 1 98 ? 7.758 -0.606 -22.422 1 49.56 98 ASP A CA 1
ATOM 735 C C . ASP A 1 98 ? 8.773 -1.744 -22.5 1 49.56 98 ASP A C 1
ATOM 737 O O . ASP A 1 98 ? 8.562 -2.812 -21.922 1 49.56 98 ASP A O 1
ATOM 741 N N . ALA A 1 99 ? 9.688 -1.437 -23.531 1 49.84 99 ALA A N 1
ATOM 742 C CA . ALA A 1 99 ? 10.594 -2.51 -23.938 1 49.84 99 ALA A CA 1
ATOM 743 C C . ALA A 1 99 ? 11.32 -3.092 -22.719 1 49.84 99 ALA A C 1
ATOM 745 O O . ALA A 1 99 ? 11.789 -4.23 -22.766 1 49.84 99 ALA A O 1
ATOM 746 N N . ASP A 1 100 ? 11.203 -2.234 -21.672 1 53.72 100 ASP A N 1
ATOM 747 C CA . ASP A 1 100 ? 12.008 -2.725 -20.562 1 53.72 100 ASP A CA 1
ATOM 748 C C . ASP A 1 100 ? 11.156 -2.889 -19.297 1 53.72 100 ASP A C 1
ATOM 750 O O . ASP A 1 100 ? 11.609 -2.572 -18.203 1 53.72 100 ASP A O 1
ATOM 754 N N . HIS A 1 101 ? 9.875 -3.291 -19.562 1 59.44 101 HIS A N 1
ATOM 755 C CA . HIS A 1 101 ? 9.219 -3.615 -18.297 1 59.44 101 HIS A CA 1
ATOM 756 C C . HIS A 1 101 ? 9.977 -4.699 -17.547 1 59.44 101 HIS A C 1
ATOM 758 O O . HIS A 1 101 ? 9.945 -5.871 -17.938 1 59.44 101 HIS A O 1
ATOM 764 N N . PRO A 1 102 ? 10.812 -4.289 -16.688 1 72.44 102 PRO A N 1
ATOM 765 C CA . PRO A 1 102 ? 11.648 -5.277 -15.992 1 72.44 102 PRO A CA 1
ATOM 766 C C . PRO A 1 102 ? 10.828 -6.297 -15.211 1 72.44 102 PRO A C 1
ATOM 768 O O . PRO A 1 102 ? 9.789 -5.949 -14.633 1 72.44 102 PRO A O 1
ATOM 771 N N . TYR A 1 103 ? 11.023 -7.547 -15.656 1 83.25 103 TYR A N 1
ATOM 772 C CA . TYR A 1 103 ? 10.414 -8.656 -14.945 1 83.25 103 TYR A CA 1
ATOM 773 C C . TYR A 1 103 ? 11.406 -9.289 -13.969 1 83.25 103 TYR A C 1
ATOM 775 O O . TYR A 1 103 ? 12.617 -9.203 -14.164 1 83.25 103 TYR A O 1
ATOM 783 N N . THR A 1 104 ? 10.875 -9.68 -12.891 1 87.88 104 THR A N 1
ATOM 784 C CA . THR A 1 104 ? 11.578 -10.609 -12.023 1 87.88 104 THR A CA 1
ATOM 785 C C . THR A 1 104 ? 11.047 -12.031 -12.211 1 87.88 104 THR A C 1
ATOM 787 O O . THR A 1 104 ? 9.844 -12.234 -12.312 1 87.88 104 THR A O 1
ATOM 790 N N . THR A 1 105 ? 11.992 -12.984 -12.344 1 91.12 105 THR A N 1
ATOM 791 C CA . THR A 1 105 ? 11.594 -14.359 -12.586 1 91.12 105 THR A CA 1
ATOM 792 C C . THR A 1 105 ? 11.508 -15.141 -11.281 1 91.12 105 THR A C 1
ATOM 794 O O . THR A 1 105 ? 12.383 -15.016 -10.414 1 91.12 105 THR A O 1
ATOM 797 N N . LEU A 1 106 ? 10.414 -15.836 -11.133 1 93 106 LEU A N 1
ATOM 798 C CA . LEU A 1 106 ? 10.234 -16.766 -10.023 1 93 106 LEU A CA 1
ATOM 799 C C . LEU A 1 106 ? 10.375 -18.203 -10.5 1 93 106 LEU A C 1
ATOM 801 O O . LEU A 1 106 ? 9.602 -18.672 -11.344 1 93 106 LEU A O 1
ATOM 805 N N . SER A 1 107 ? 11.414 -18.859 -9.992 1 94.5 107 SER A N 1
ATOM 806 C CA . SER A 1 107 ? 11.602 -20.266 -10.305 1 94.5 107 SER A CA 1
ATOM 807 C C . SER A 1 107 ? 10.781 -21.156 -9.375 1 94.5 107 SER A C 1
ATOM 809 O O . SER A 1 107 ? 10.773 -20.953 -8.156 1 94.5 107 SER A O 1
ATOM 811 N N . LEU A 1 108 ? 10.164 -22.172 -9.969 1 94.06 108 LEU A N 1
ATOM 812 C CA . LEU A 1 108 ? 9.266 -23.016 -9.195 1 94.06 108 LEU A CA 1
ATOM 813 C C . LEU A 1 108 ? 9.734 -24.469 -9.219 1 94.06 108 LEU A C 1
ATOM 815 O O . LEU A 1 108 ? 10.375 -24.906 -10.18 1 94.06 108 LEU A O 1
ATOM 819 N N . PRO A 1 109 ? 9.406 -25.188 -8.102 1 91 109 PRO A N 1
ATOM 820 C CA . PRO A 1 109 ? 9.633 -26.641 -8.172 1 91 109 PRO A CA 1
ATOM 821 C C . PRO A 1 109 ? 8.781 -27.312 -9.242 1 91 109 PRO A C 1
ATOM 823 O O . PRO A 1 109 ? 7.754 -26.781 -9.656 1 91 109 PRO A O 1
ATOM 826 N N . ARG A 1 110 ? 9.18 -28.484 -9.609 1 90.38 110 ARG A N 1
ATOM 827 C CA . ARG A 1 110 ? 8.547 -29.234 -10.703 1 90.38 110 ARG A CA 1
ATOM 828 C C . ARG A 1 110 ? 7.066 -29.453 -10.43 1 90.38 110 ARG A C 1
ATOM 830 O O . ARG A 1 110 ? 6.25 -29.453 -11.352 1 90.38 110 ARG A O 1
ATOM 837 N N . ALA A 1 111 ? 6.664 -29.578 -9.195 1 89.19 111 ALA A N 1
ATOM 838 C CA . ALA A 1 111 ? 5.281 -29.859 -8.812 1 89.19 111 ALA A CA 1
ATOM 839 C C . ALA A 1 111 ? 4.359 -28.719 -9.227 1 89.19 111 ALA A C 1
ATOM 841 O O . ALA A 1 111 ? 3.139 -28.875 -9.266 1 89.19 111 ALA A O 1
ATOM 842 N N . TRP A 1 112 ? 4.953 -27.578 -9.633 1 93.31 112 TRP A N 1
ATOM 843 C CA . TRP A 1 112 ? 4.141 -26.406 -9.938 1 93.31 112 TRP A CA 1
ATOM 844 C C . TRP A 1 112 ? 4.152 -26.109 -11.43 1 93.31 112 TRP A C 1
ATOM 846 O O . TRP A 1 112 ? 3.678 -25.062 -11.867 1 93.31 112 TRP A O 1
ATOM 856 N N . ASN A 1 113 ? 4.621 -27.047 -12.227 1 91.81 113 ASN A N 1
ATOM 857 C CA . ASN A 1 113 ? 4.766 -26.797 -13.664 1 91.81 113 ASN A CA 1
ATOM 858 C C . ASN A 1 113 ? 3.41 -26.578 -14.328 1 91.81 113 ASN A C 1
ATOM 860 O O . ASN A 1 113 ? 3.322 -25.875 -15.344 1 91.81 113 ASN A O 1
ATOM 864 N N . ASP A 1 114 ? 2.342 -27.109 -13.797 1 92.44 114 ASP A N 1
ATOM 865 C CA . ASP A 1 114 ? 1.023 -26.984 -14.406 1 92.44 114 ASP A CA 1
ATOM 866 C C . ASP A 1 114 ? 0.159 -25.969 -13.664 1 92.44 114 ASP A C 1
ATOM 868 O O . ASP A 1 114 ? -1.063 -25.953 -13.82 1 92.44 114 ASP A O 1
ATOM 872 N N . ALA A 1 115 ? 0.811 -25.188 -12.844 1 94.94 115 ALA A N 1
ATOM 873 C CA . ALA A 1 115 ? 0.053 -24.219 -12.055 1 94.94 115 ALA A CA 1
ATOM 874 C C . ALA A 1 115 ? -0.62 -23.188 -12.953 1 94.94 115 ALA A C 1
ATOM 876 O O . ALA A 1 115 ? -0.081 -22.828 -14 1 94.94 115 ALA A O 1
ATOM 877 N N . ARG A 1 116 ? -1.792 -22.766 -12.617 1 94.88 116 ARG A N 1
ATOM 878 C CA . ARG A 1 116 ? -2.465 -21.625 -13.211 1 94.88 116 ARG A CA 1
ATOM 879 C C . ARG A 1 116 ? -2.014 -20.312 -12.555 1 94.88 116 ARG A C 1
ATOM 881 O O . ARG A 1 116 ? -1.916 -20.234 -11.328 1 94.88 116 ARG A O 1
ATOM 888 N N . VAL A 1 117 ? -1.747 -19.391 -13.383 1 96 117 VAL A N 1
ATOM 889 C CA . VAL A 1 117 ? -1.226 -18.109 -12.883 1 96 117 VAL A CA 1
ATOM 890 C C . VAL A 1 117 ? -2.238 -17 -13.141 1 96 117 VAL A C 1
ATOM 892 O O . VAL A 1 117 ? -2.529 -16.672 -14.297 1 96 117 VAL A O 1
ATOM 895 N N . SER A 1 118 ? -2.865 -16.469 -12.094 1 95.81 118 SER A N 1
ATOM 896 C CA . SER A 1 118 ? -3.689 -15.273 -12.148 1 95.81 118 SER A CA 1
ATOM 897 C C . SER A 1 118 ? -2.855 -14.016 -11.922 1 95.81 118 SER A C 1
ATOM 899 O O . SER A 1 118 ? -2.115 -13.93 -10.938 1 95.81 118 SER A O 1
ATOM 901 N N . ARG A 1 119 ? -3.008 -13.047 -12.828 1 94.12 119 ARG A N 1
ATOM 902 C CA . ARG A 1 119 ? -2.15 -11.867 -12.781 1 94.12 119 ARG A CA 1
ATOM 903 C C . ARG A 1 119 ? -2.965 -10.609 -12.492 1 94.12 119 ARG A C 1
ATOM 905 O O . ARG A 1 119 ? -4.023 -10.406 -13.094 1 94.12 119 ARG A O 1
ATOM 912 N N . LEU A 1 120 ? -2.541 -9.859 -11.469 1 90.94 120 LEU A N 1
ATOM 913 C CA . LEU A 1 120 ? -2.938 -8.469 -11.281 1 90.94 120 LEU A CA 1
ATOM 914 C C . LEU A 1 120 ? -1.997 -7.527 -12.031 1 90.94 120 LEU A C 1
ATOM 916 O O . LEU A 1 120 ? -0.805 -7.461 -11.727 1 90.94 120 LEU A O 1
ATOM 920 N N . THR A 1 121 ? -2.451 -6.965 -13.055 1 86.19 121 THR A N 1
ATOM 921 C CA . THR A 1 121 ? -1.585 -6.168 -13.914 1 86.19 121 THR A CA 1
ATOM 922 C C . THR A 1 121 ? -2.348 -4.984 -14.508 1 86.19 121 THR A C 1
ATOM 924 O O . THR A 1 121 ? -3.578 -4.957 -14.477 1 86.19 121 THR A O 1
ATOM 927 N N . ASN A 1 122 ? -1.699 -4.09 -14.695 1 75.19 122 ASN A N 1
ATOM 928 C CA . ASN A 1 122 ? -2.258 -3.014 -15.508 1 75.19 122 ASN A CA 1
ATOM 929 C C . ASN A 1 122 ? -1.756 -3.076 -16.938 1 75.19 122 ASN A C 1
ATOM 931 O O . ASN A 1 122 ? -0.548 -3.072 -17.188 1 75.19 122 ASN A O 1
ATOM 935 N N . SER A 1 123 ? -2.166 -4.398 -17.484 1 52.16 123 SER A N 1
ATOM 936 C CA . SER A 1 123 ? -1.807 -4.641 -18.875 1 52.16 123 SER A CA 1
ATOM 937 C C . SER A 1 123 ? -2.207 -3.467 -19.766 1 52.16 123 SER A C 1
ATOM 939 O O . SER A 1 123 ? -3.209 -2.799 -19.5 1 52.16 123 SER A O 1
ATOM 941 N N . GLY A 1 124 ? -1.689 -2.873 -20.781 1 42.88 124 GLY A N 1
ATOM 942 C CA . GLY A 1 124 ? -1.803 -2.121 -22.016 1 42.88 124 GLY A CA 1
ATOM 943 C C . GLY A 1 124 ? -1.527 -0.64 -21.844 1 42.88 124 GLY A C 1
ATOM 944 O O . GLY A 1 124 ? -1.01 -0.216 -20.812 1 42.88 124 GLY A O 1
ATOM 945 N N . VAL A 1 125 ? -2.564 0.07 -22.547 1 36.28 125 VAL A N 1
ATOM 946 C CA . VAL A 1 125 ? -2.533 1.505 -22.812 1 36.28 125 VAL A CA 1
ATOM 947 C C . VAL A 1 125 ? -2.389 2.271 -21.5 1 36.28 125 VAL A C 1
ATOM 949 O O . VAL A 1 125 ? -2.855 1.814 -20.453 1 36.28 125 VAL A O 1
ATOM 952 N N . TYR A 1 126 ? -1.642 3.266 -21.531 1 37.44 126 TYR A N 1
ATOM 953 C CA . TYR A 1 126 ? -1.117 4.32 -20.672 1 37.44 126 TYR A CA 1
ATOM 954 C C . TYR A 1 126 ? -2.053 4.586 -19.5 1 37.44 126 TYR A C 1
ATOM 956 O O . TYR A 1 126 ? -1.801 5.473 -18.688 1 37.44 126 TYR A O 1
ATOM 964 N N . THR A 1 127 ? -3.352 4.254 -19.516 1 41.97 127 THR A N 1
ATOM 965 C CA . THR A 1 127 ? -4.195 4.949 -18.562 1 41.97 127 THR A CA 1
ATOM 966 C C . THR A 1 127 ? -4.492 4.062 -17.344 1 41.97 127 THR A C 1
ATOM 968 O O . THR A 1 127 ? -4.473 2.834 -17.453 1 41.97 127 THR A O 1
ATOM 971 N N . ALA A 1 128 ? -4.113 4.57 -16.047 1 46.31 128 ALA A N 1
ATOM 972 C CA . ALA A 1 128 ? -4.633 4.031 -14.797 1 46.31 128 ALA A CA 1
ATOM 973 C C . ALA A 1 128 ? -5.902 3.215 -15.031 1 46.31 128 ALA A C 1
ATOM 975 O O . ALA A 1 128 ? -6.414 2.572 -14.117 1 46.31 128 ALA A O 1
ATOM 976 N N . GLU A 1 129 ? -6.336 3.041 -16.375 1 53.16 129 GLU A N 1
ATOM 977 C CA . GLU A 1 129 ? -7.652 2.59 -16.812 1 53.16 129 GLU A CA 1
ATOM 978 C C . GLU A 1 129 ? -7.652 1.094 -17.125 1 53.16 129 GLU A C 1
ATOM 980 O O . GLU A 1 129 ? -8.711 0.489 -17.281 1 53.16 129 GLU A O 1
ATOM 985 N N . ASN A 1 130 ? -6.492 0.489 -17 1 70.44 130 ASN A N 1
ATOM 986 C CA . ASN A 1 130 ? -6.66 -0.868 -17.516 1 70.44 130 ASN A CA 1
ATOM 987 C C . ASN A 1 130 ? -6.137 -1.907 -16.531 1 70.44 130 ASN A C 1
ATOM 989 O O . ASN A 1 130 ? -5.453 -2.854 -16.922 1 70.44 130 ASN A O 1
ATOM 993 N N . ILE A 1 131 ? -6.512 -1.682 -15.273 1 79.44 131 ILE A N 1
ATOM 994 C CA . ILE A 1 131 ? -6.137 -2.699 -14.297 1 79.44 131 ILE A CA 1
ATOM 995 C C . ILE A 1 131 ? -7.016 -3.934 -14.484 1 79.44 131 ILE A C 1
ATOM 997 O O . ILE A 1 131 ? -8.234 -3.818 -14.672 1 79.44 131 ILE A O 1
ATOM 1001 N N . THR A 1 132 ? -6.418 -5.117 -14.562 1 85.62 132 THR A N 1
ATOM 1002 C CA . THR A 1 132 ? -7.148 -6.379 -14.609 1 85.62 132 THR A CA 1
ATOM 1003 C C . THR A 1 132 ? -6.586 -7.363 -13.586 1 85.62 132 THR A C 1
ATOM 1005 O O . THR A 1 132 ? -5.418 -7.27 -13.203 1 85.62 132 THR A O 1
ATOM 1008 N N . PHE A 1 133 ? -7.395 -8.156 -13.156 1 90.44 133 PHE A N 1
ATOM 1009 C CA . PHE A 1 133 ? -7.02 -9.359 -12.43 1 90.44 133 PHE A CA 1
ATOM 1010 C C . PHE A 1 133 ? -7.539 -10.602 -13.148 1 90.44 133 PHE A C 1
ATOM 1012 O O . PHE A 1 133 ? -8.742 -10.734 -13.398 1 90.44 133 PHE A O 1
ATOM 1019 N N . ALA A 1 134 ? -6.57 -11.5 -13.453 1 93.88 134 ALA A N 1
ATOM 1020 C CA . ALA A 1 134 ? -6.902 -12.703 -14.211 1 93.88 134 ALA A CA 1
ATOM 1021 C C . ALA A 1 134 ? -7.676 -12.359 -15.477 1 93.88 134 ALA A C 1
ATOM 1023 O O . ALA A 1 134 ? -8.648 -13.031 -15.82 1 93.88 134 ALA A O 1
ATOM 1024 N N . GLY A 1 135 ? -7.316 -11.234 -16.031 1 89.81 135 GLY A N 1
ATOM 1025 C CA . GLY A 1 135 ? -7.859 -10.836 -17.328 1 89.81 135 GLY A CA 1
ATOM 1026 C C . GLY A 1 135 ? -9.172 -10.086 -17.219 1 89.81 135 GLY A C 1
ATOM 1027 O O . GLY A 1 135 ? -9.727 -9.641 -18.219 1 89.81 135 GLY A O 1
ATOM 1028 N N . GLN A 1 136 ? -9.695 -9.938 -15.984 1 87.44 136 GLN A N 1
ATOM 1029 C CA . GLN A 1 136 ? -11 -9.312 -15.82 1 87.44 136 GLN A CA 1
ATOM 1030 C C . GLN A 1 136 ? -10.875 -7.914 -15.219 1 87.44 136 GLN A C 1
ATOM 1032 O O . GLN A 1 136 ? -9.922 -7.637 -14.484 1 87.44 136 GLN A O 1
ATOM 1037 N N . TYR A 1 137 ? -11.805 -7.027 -15.617 1 84.12 137 TYR A N 1
ATOM 1038 C CA . TYR A 1 137 ? -11.852 -5.695 -15.023 1 84.12 137 TYR A CA 1
ATOM 1039 C C . TYR A 1 137 ? -13.242 -5.398 -14.469 1 84.12 137 TYR A C 1
ATOM 1041 O O . TYR A 1 137 ? -14.188 -6.148 -14.719 1 84.12 137 TYR A O 1
ATOM 1049 N N . ILE A 1 138 ? -13.289 -4.469 -13.594 1 76.31 138 ILE A N 1
ATOM 1050 C CA . ILE A 1 138 ? -14.547 -4.047 -12.984 1 76.31 138 ILE A CA 1
ATOM 1051 C C . ILE A 1 138 ? -15.086 -2.812 -13.703 1 76.31 138 ILE A C 1
ATOM 1053 O O . ILE A 1 138 ? -14.367 -1.82 -13.859 1 76.31 138 ILE A O 1
ATOM 1057 N N . ASP A 1 139 ? -16.297 -2.881 -14.125 1 74.31 139 ASP A N 1
ATOM 1058 C CA . ASP A 1 139 ? -16.844 -1.73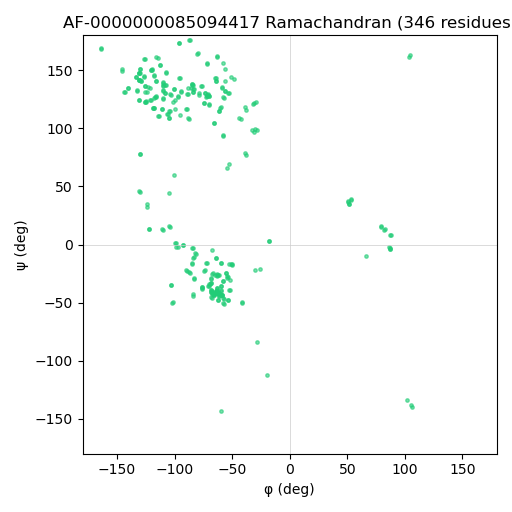5 -14.844 1 74.31 139 ASP A CA 1
ATOM 1059 C C . ASP A 1 139 ? -17.438 -0.712 -13.875 1 74.31 139 ASP A C 1
ATOM 1061 O O . ASP A 1 139 ? -17.406 -0.905 -12.656 1 74.31 139 ASP A O 1
ATOM 1065 N N . GLY A 1 140 ? -17.891 0.426 -14.445 1 64.44 140 GLY A N 1
ATOM 1066 C CA . GLY A 1 140 ? -18.391 1.539 -13.648 1 64.44 140 GLY A CA 1
ATOM 1067 C C . GLY A 1 140 ? -19.578 1.169 -12.781 1 64.44 140 GLY A C 1
ATOM 1068 O O . GLY A 1 140 ? -19.906 1.876 -11.828 1 64.44 140 GLY A O 1
ATOM 1069 N N . LYS A 1 141 ? -20.219 0.003 -13.094 1 64.62 141 LYS A N 1
ATOM 1070 C CA . LYS A 1 141 ? -21.375 -0.469 -12.336 1 64.62 141 LYS A CA 1
ATOM 1071 C C . LYS A 1 141 ? -20.969 -1.529 -11.32 1 64.62 141 LYS A C 1
ATOM 1073 O O . LYS A 1 141 ? -21.812 -2.113 -10.641 1 64.62 141 LYS A O 1
ATOM 1078 N N . GLY A 1 142 ? -19.609 -1.785 -11.328 1 68.94 142 GLY A N 1
ATOM 1079 C CA . GLY A 1 142 ? -19.094 -2.738 -10.359 1 68.94 142 GLY A CA 1
ATOM 1080 C C . GLY A 1 142 ? -19.141 -4.172 -10.852 1 68.94 142 GLY A C 1
ATOM 1081 O O . GLY A 1 142 ? -18.891 -5.105 -10.078 1 68.94 142 GLY A O 1
ATOM 1082 N N . HIS A 1 143 ? -19.469 -4.352 -12.117 1 77.62 143 HIS A N 1
ATOM 1083 C CA . HIS A 1 143 ? -19.516 -5.707 -12.656 1 77.62 143 HIS A CA 1
ATOM 1084 C C . HIS A 1 143 ? -18.125 -6.164 -13.109 1 77.62 143 HIS A C 1
ATOM 1086 O O . HIS A 1 143 ? -17.375 -5.383 -13.703 1 77.62 143 HIS A O 1
ATOM 1092 N N . ILE A 1 144 ? -17.875 -7.414 -12.773 1 80.88 144 ILE A N 1
ATOM 1093 C CA . ILE A 1 144 ? -16.672 -8.031 -13.336 1 80.88 144 ILE A CA 1
ATOM 1094 C C . ILE A 1 144 ? -16.906 -8.359 -14.812 1 80.88 144 ILE A C 1
ATOM 1096 O O . ILE A 1 144 ? -17.875 -9.047 -15.156 1 80.88 144 ILE A O 1
ATOM 1100 N N . VAL A 1 145 ? -16.062 -7.801 -15.664 1 85.19 145 VAL A N 1
ATOM 1101 C CA . VAL A 1 145 ? -16.203 -7.941 -17.109 1 85.19 145 VAL A CA 1
ATOM 1102 C C . VAL A 1 145 ? -14.992 -8.656 -17.688 1 85.19 145 VAL A C 1
ATOM 1104 O O . VAL A 1 145 ? -13.867 -8.461 -17.219 1 85.19 145 VAL A O 1
ATOM 1107 N N . GLY A 1 146 ? -15.242 -9.469 -18.734 1 89.31 146 GLY A N 1
ATOM 1108 C CA . GLY A 1 146 ? -14.164 -10.172 -19.422 1 89.31 146 GLY A CA 1
ATOM 1109 C C . GLY A 1 146 ? -14.086 -11.641 -19.062 1 89.31 146 GLY A C 1
ATOM 1110 O O . GLY A 1 146 ? -14.664 -12.07 -18.062 1 89.31 146 GLY A O 1
ATOM 1111 N N . LYS A 1 147 ? -13.43 -12.406 -19.859 1 91.81 147 LYS A N 1
ATOM 1112 C CA . LYS A 1 147 ? -13.18 -13.828 -19.594 1 91.81 147 LYS A CA 1
ATOM 1113 C C . LYS A 1 147 ? -11.93 -14.016 -18.734 1 91.81 147 LYS A C 1
ATOM 1115 O O . LYS A 1 147 ? -10.914 -13.352 -18.969 1 91.81 147 LYS A O 1
ATOM 1120 N N . GLU A 1 148 ? -12.086 -14.852 -17.766 1 91.75 148 GLU A N 1
ATOM 1121 C CA . GLU A 1 148 ? -10.898 -15.195 -16.984 1 91.75 148 GLU A CA 1
ATOM 1122 C C . GLU A 1 148 ? -9.789 -15.75 -17.875 1 91.75 148 GLU A C 1
ATOM 1124 O O . GLU A 1 148 ? -10.055 -16.547 -18.781 1 91.75 148 GLU A O 1
ATOM 1129 N N . SER A 1 149 ? -8.641 -15.195 -17.641 1 93.94 149 SER A N 1
ATOM 1130 C CA . SER A 1 149 ? -7.457 -15.688 -18.344 1 93.94 149 SER A CA 1
ATOM 1131 C C . SER A 1 149 ? -6.316 -15.984 -17.375 1 93.94 149 SER A C 1
ATOM 1133 O O . SER A 1 149 ? -6.125 -15.266 -16.391 1 93.94 149 SER A O 1
ATOM 1135 N N . PHE A 1 150 ? -5.652 -17.094 -17.734 1 94.19 150 PHE A N 1
ATOM 1136 C CA . PHE A 1 150 ? -4.559 -17.547 -16.891 1 94.19 150 PHE A CA 1
ATOM 1137 C C . PHE A 1 150 ? -3.279 -17.719 -17.688 1 94.19 150 PHE A C 1
ATOM 1139 O O . PHE A 1 150 ? -3.316 -18.188 -18.828 1 94.19 150 PHE A O 1
ATOM 1146 N N . ASP A 1 151 ? -2.217 -17.219 -17.016 1 94.12 151 ASP A N 1
ATOM 1147 C CA . ASP A 1 151 ? -0.913 -17.547 -17.578 1 94.12 151 ASP A CA 1
ATOM 1148 C C . ASP A 1 151 ? -0.486 -18.953 -17.172 1 94.12 151 ASP A C 1
ATOM 1150 O O . ASP A 1 151 ? -1.062 -19.547 -16.25 1 94.12 151 ASP A O 1
ATOM 1154 N N . LYS A 1 152 ? 0.515 -19.438 -17.906 1 93.06 152 LYS A N 1
ATOM 1155 C CA . LYS A 1 152 ? 1.113 -20.734 -17.578 1 93.06 152 LYS A CA 1
ATOM 1156 C C . LYS A 1 152 ? 2.547 -20.578 -17.094 1 93.06 152 LYS A C 1
ATOM 1158 O O . LYS A 1 152 ? 3.186 -19.547 -17.344 1 93.06 152 LYS A O 1
ATOM 1163 N N . VAL A 1 153 ? 2.881 -21.547 -16.344 1 94.69 153 VAL A N 1
ATOM 1164 C CA . VAL A 1 153 ? 4.293 -21.656 -16 1 94.69 153 VAL A CA 1
ATOM 1165 C C . VAL A 1 153 ? 5.098 -22.109 -17.219 1 94.69 153 VAL A C 1
ATOM 1167 O O . VAL A 1 153 ? 4.723 -23.062 -17.906 1 94.69 153 VAL A O 1
ATOM 1170 N N . ILE A 1 154 ? 6.133 -21.344 -17.516 1 93.88 154 ILE A N 1
ATOM 1171 C CA . ILE A 1 154 ? 6.969 -21.656 -18.672 1 93.88 154 ILE A CA 1
ATOM 1172 C C . ILE A 1 154 ? 8.344 -22.125 -18.203 1 93.88 154 ILE A C 1
ATOM 1174 O O . ILE A 1 154 ? 9.094 -21.359 -17.594 1 93.88 154 ILE A O 1
ATOM 1178 N N . ASP A 1 155 ? 8.68 -23.406 -18.531 1 94.19 155 ASP A N 1
ATOM 1179 C CA . ASP A 1 155 ? 9.969 -23.984 -18.172 1 94.19 155 ASP A CA 1
ATOM 1180 C C . ASP A 1 155 ? 10.266 -23.781 -16.688 1 94.19 155 ASP A C 1
ATOM 1182 O O . ASP A 1 155 ? 11.359 -23.359 -16.328 1 94.19 155 ASP A O 1
ATOM 1186 N N . GLY A 1 156 ? 9.273 -23.875 -15.914 1 94.38 156 GLY A N 1
ATOM 1187 C CA . GLY A 1 156 ? 9.422 -23.812 -14.469 1 94.38 156 GLY A CA 1
ATOM 1188 C C . GLY A 1 156 ? 9.508 -22.391 -13.938 1 94.38 156 GLY A C 1
ATOM 1189 O O . GLY A 1 156 ? 9.891 -22.188 -12.781 1 94.38 156 GLY A O 1
ATOM 1190 N N . MET A 1 157 ? 9.164 -21.422 -14.828 1 95.75 157 MET A N 1
ATOM 1191 C CA . MET A 1 157 ? 9.352 -20.031 -14.414 1 95.75 157 MET A CA 1
ATOM 1192 C C . MET A 1 157 ? 8.055 -19.234 -14.578 1 95.75 157 MET A C 1
ATOM 1194 O O . MET A 1 157 ? 7.258 -19.531 -15.477 1 95.75 157 MET A O 1
ATOM 1198 N N . VAL A 1 158 ? 7.828 -18.328 -13.688 1 95.44 158 VAL A N 1
ATOM 1199 C CA . VAL A 1 158 ? 6.809 -17.297 -13.828 1 95.44 158 VAL A CA 1
ATOM 1200 C C . VAL A 1 158 ? 7.469 -15.914 -13.852 1 95.44 158 VAL A C 1
ATOM 1202 O O . VAL A 1 158 ? 8.289 -15.594 -12.992 1 95.44 158 VAL A O 1
ATOM 1205 N N . TYR A 1 159 ? 7.148 -15.125 -14.898 1 93.06 159 TYR A N 1
ATOM 1206 C CA . TYR A 1 159 ? 7.637 -13.75 -15.023 1 93.06 159 TYR A CA 1
ATOM 1207 C C . TYR A 1 159 ? 6.676 -12.766 -14.367 1 93.06 159 TYR A C 1
ATOM 1209 O O . TYR A 1 159 ? 5.504 -12.688 -14.75 1 93.06 159 TYR A O 1
ATOM 1217 N N . VAL A 1 160 ? 7.152 -12.117 -13.352 1 92.5 160 VAL A N 1
ATOM 1218 C CA . VAL A 1 160 ? 6.336 -11.117 -12.664 1 92.5 160 VAL A CA 1
ATOM 1219 C C . VAL A 1 160 ? 6.824 -9.719 -13.023 1 92.5 160 VAL A C 1
ATOM 1221 O O . VAL A 1 160 ? 7.902 -9.297 -12.594 1 92.5 160 VAL A O 1
ATOM 1224 N N . GLY A 1 161 ? 6.051 -8.961 -13.727 1 87.5 161 GLY A N 1
ATOM 1225 C CA . GLY A 1 161 ? 6.426 -7.625 -14.156 1 87.5 161 GLY A CA 1
ATOM 1226 C C . GLY A 1 161 ? 6.445 -6.613 -13.023 1 87.5 161 GLY A C 1
ATOM 1227 O O . GLY A 1 161 ? 5.785 -6.805 -12 1 87.5 161 GLY A O 1
ATOM 1228 N N . SER A 1 162 ? 7.266 -5.531 -13.234 1 80.81 162 SER A N 1
ATOM 1229 C CA . SER A 1 162 ? 7.234 -4.434 -12.273 1 80.81 162 SER A CA 1
ATOM 1230 C C . SER A 1 162 ? 5.812 -3.93 -12.055 1 80.81 162 SER A C 1
ATOM 1232 O O . SER A 1 162 ? 5.066 -3.721 -13.016 1 80.81 162 SER A O 1
ATOM 1234 N N . GLY A 1 163 ? 5.457 -3.816 -10.766 1 79.06 163 GLY A N 1
ATOM 1235 C CA . GLY A 1 163 ? 4.137 -3.312 -10.43 1 79.06 163 GLY A CA 1
ATOM 1236 C C . GLY A 1 163 ? 3.043 -4.355 -10.578 1 79.06 163 GLY A C 1
ATOM 1237 O O . GLY A 1 163 ? 1.857 -4.02 -10.609 1 79.06 163 GLY A O 1
ATOM 1238 N N . GLU A 1 164 ? 3.438 -5.648 -10.672 1 86.75 164 GLU A N 1
ATOM 1239 C CA . GLU A 1 164 ? 2.441 -6.703 -10.82 1 86.75 164 GLU A CA 1
ATOM 1240 C C . GLU A 1 164 ? 2.447 -7.641 -9.617 1 86.75 164 GLU A C 1
ATOM 1242 O O . GLU A 1 164 ? 3.398 -7.645 -8.836 1 86.75 164 GLU A O 1
ATOM 1247 N N . ALA A 1 165 ? 1.406 -8.336 -9.469 1 92 165 ALA A N 1
ATOM 1248 C CA . ALA A 1 165 ? 1.286 -9.461 -8.539 1 92 165 ALA A CA 1
ATOM 1249 C C . ALA A 1 165 ? 0.7 -10.688 -9.242 1 92 165 ALA A C 1
ATOM 1251 O O . ALA A 1 165 ? -0.102 -10.555 -10.164 1 92 165 ALA A O 1
ATOM 1252 N N . VAL A 1 166 ? 1.133 -11.875 -8.789 1 95.31 166 VAL A N 1
ATOM 1253 C CA . VAL A 1 166 ? 0.577 -13.094 -9.367 1 95.31 166 VAL A CA 1
ATOM 1254 C C . VAL A 1 166 ? 0.148 -14.039 -8.25 1 95.31 166 VAL A C 1
ATOM 1256 O O . VAL A 1 166 ? 0.718 -14.023 -7.152 1 95.31 166 VAL A O 1
ATOM 1259 N N . PHE A 1 167 ? -0.878 -14.758 -8.555 1 95.56 167 PHE A N 1
ATOM 1260 C CA . PHE A 1 167 ? -1.443 -15.812 -7.73 1 95.56 167 PHE A CA 1
ATOM 1261 C C . PHE A 1 167 ? -1.38 -17.156 -8.445 1 95.56 167 PHE A C 1
ATOM 1263 O O . PHE A 1 167 ? -1.939 -17.312 -9.539 1 95.56 167 PHE A O 1
ATOM 1270 N N . LEU A 1 168 ? -0.606 -18.109 -7.828 1 95.88 168 LEU A N 1
ATOM 1271 C CA . LEU A 1 168 ? -0.422 -19.422 -8.445 1 95.88 168 LEU A CA 1
ATOM 1272 C C . LEU A 1 168 ? -1.177 -20.5 -7.672 1 95.88 168 LEU A C 1
ATOM 1274 O O . LEU A 1 168 ? -1.079 -20.578 -6.445 1 95.88 168 LEU A O 1
ATOM 1278 N N . ILE A 1 169 ? -1.902 -21.25 -8.383 1 93.12 169 ILE A N 1
ATOM 1279 C CA . ILE A 1 169 ? -2.533 -22.422 -7.793 1 93.12 169 ILE A CA 1
ATOM 1280 C C . ILE A 1 169 ? -2.17 -23.656 -8.602 1 93.12 169 ILE A C 1
ATOM 1282 O O . ILE A 1 169 ? -2.207 -23.641 -9.836 1 93.12 169 ILE A O 1
ATOM 1286 N N . SER A 1 170 ? -1.586 -24.578 -7.855 1 84.62 170 SER A N 1
ATOM 1287 C CA . SER A 1 170 ? -1.26 -25.812 -8.555 1 84.62 170 SER A CA 1
ATOM 1288 C C . SER A 1 170 ? -2.49 -26.703 -8.719 1 84.62 170 SER A C 1
ATOM 1290 O O . SER A 1 170 ? -3.344 -26.75 -7.828 1 84.62 170 SER A O 1
ATOM 1292 N N . LYS A 1 171 ? -2.744 -27.125 -9.875 1 69.12 171 LYS A N 1
ATOM 1293 C CA . LYS A 1 171 ? -3.848 -28.047 -10.164 1 69.12 171 LYS A CA 1
ATOM 1294 C C . LYS A 1 171 ? -3.791 -29.266 -9.258 1 69.12 171 LYS A C 1
ATOM 1296 O O . LYS A 1 171 ? -4.824 -29.875 -8.953 1 69.12 171 LYS A O 1
ATOM 1301 N N . GLN A 1 172 ? -2.596 -29.594 -8.914 1 59.41 172 GLN A N 1
ATOM 1302 C CA . GLN A 1 172 ? -2.508 -30.766 -8.047 1 59.41 172 GLN A CA 1
ATOM 1303 C C . GLN A 1 172 ? -3.121 -30.484 -6.68 1 59.41 172 GLN A C 1
ATOM 1305 O O . GLN A 1 172 ? -3.57 -31.406 -6 1 59.41 172 GLN A O 1
ATOM 1310 N N . LEU A 1 173 ? -3.146 -29.219 -6.316 1 53.69 173 LEU A N 1
ATOM 1311 C CA . LEU A 1 173 ? -3.643 -28.906 -4.984 1 53.69 173 LEU A CA 1
ATOM 1312 C C . LEU A 1 173 ? -5.148 -28.656 -5.008 1 53.69 173 LEU A C 1
ATOM 1314 O O . LEU A 1 173 ? -5.801 -28.656 -3.961 1 53.69 173 LEU A O 1
ATOM 1318 N N . VAL A 1 174 ? -5.672 -28.328 -6.086 1 45.47 174 VAL A N 1
ATOM 1319 C CA . VAL A 1 174 ? -7.113 -28.125 -6.188 1 45.47 174 VAL A CA 1
ATOM 1320 C C . VAL A 1 174 ? -7.809 -29.469 -6.402 1 45.47 174 VAL A C 1
ATOM 1322 O O . VAL A 1 174 ? -9.039 -29.531 -6.406 1 45.47 174 VAL A O 1
ATOM 1325 N N . ASN A 1 175 ? -7.141 -30.453 -6.652 1 37.34 175 ASN A N 1
ATOM 1326 C CA . ASN A 1 175 ? -7.887 -31.703 -6.781 1 37.34 175 ASN A CA 1
ATOM 1327 C C . ASN A 1 175 ? -8.195 -32.312 -5.418 1 37.34 175 ASN A C 1
ATOM 1329 O O . ASN A 1 175 ? -7.324 -32.406 -4.555 1 37.34 175 ASN A O 1
ATOM 1333 N N . MET B 1 1 ? -1.765 18.297 -17.922 1 25.48 1 MET B N 1
ATOM 1334 C CA . MET B 1 1 ? -2.943 17.453 -17.75 1 25.48 1 MET B CA 1
ATOM 1335 C C . MET B 1 1 ? -2.568 15.977 -17.828 1 25.48 1 MET B C 1
ATOM 1337 O O . MET B 1 1 ? -3.219 15.133 -17.203 1 25.48 1 MET B O 1
ATOM 1341 N N . SER B 1 2 ? -1.721 15.617 -18.766 1 31.69 2 SER B N 1
ATOM 1342 C CA . SER B 1 2 ? -1.268 14.281 -19.125 1 31.69 2 SER B CA 1
ATOM 1343 C C . SER B 1 2 ? -0.543 13.609 -17.969 1 31.69 2 SER B C 1
ATOM 1345 O O . SER B 1 2 ? -0.705 12.406 -17.75 1 31.69 2 SER B O 1
ATOM 1347 N N . CYS B 1 3 ? 0.283 14.367 -17.312 1 33.31 3 CYS B N 1
ATOM 1348 C CA . CYS B 1 3 ? 1.208 13.93 -16.266 1 33.31 3 CYS B CA 1
ATOM 1349 C C . CYS B 1 3 ? 0.454 13.477 -15.023 1 33.31 3 CYS B C 1
ATOM 1351 O O . CYS B 1 3 ? 0.905 12.578 -14.312 1 33.31 3 CYS B O 1
ATOM 1353 N N . GLN B 1 4 ? -0.612 14.289 -14.734 1 37 4 GLN B N 1
ATOM 1354 C CA . GLN B 1 4 ? -1.436 14.008 -13.562 1 37 4 GLN B CA 1
ATOM 1355 C C . GLN B 1 4 ? -2.062 12.617 -13.664 1 37 4 GLN B C 1
ATOM 1357 O O . GLN B 1 4 ? -2.154 11.898 -12.664 1 37 4 GLN B O 1
ATOM 1362 N N . GLY B 1 5 ? -2.426 12.242 -15.039 1 39.12 5 GLY B N 1
ATOM 1363 C CA . GLY B 1 5 ? -3.094 10.977 -15.32 1 39.12 5 GLY B CA 1
ATOM 1364 C C . GLY B 1 5 ? -2.215 9.773 -15.062 1 39.12 5 GLY B C 1
ATOM 1365 O O . GLY B 1 5 ? -2.662 8.781 -14.484 1 39.12 5 GLY B O 1
ATOM 1366 N N . ALA B 1 6 ? -0.983 9.945 -15.594 1 42.16 6 ALA B N 1
ATOM 1367 C CA . ALA B 1 6 ? -0.029 8.844 -15.523 1 42.16 6 ALA B CA 1
ATOM 1368 C C . ALA B 1 6 ? 0.386 8.57 -14.078 1 42.16 6 ALA B C 1
ATOM 1370 O O . ALA B 1 6 ? 0.562 7.414 -13.688 1 42.16 6 ALA B O 1
ATOM 1371 N N . PHE B 1 7 ? 0.62 9.719 -13.391 1 41.91 7 PHE B N 1
ATOM 1372 C CA . PHE B 1 7 ? 0.978 9.672 -11.977 1 41.91 7 PHE B CA 1
ATOM 1373 C C . PHE B 1 7 ? -0.027 8.836 -11.195 1 41.91 7 PHE B C 1
ATOM 1375 O O . PHE B 1 7 ? 0.358 7.996 -10.375 1 41.91 7 PHE B O 1
ATOM 1382 N N . ASN B 1 8 ? -1.31 9.039 -11.641 1 50.09 8 ASN B N 1
ATOM 1383 C CA . ASN B 1 8 ? -2.391 8.414 -10.891 1 50.09 8 ASN B CA 1
ATOM 1384 C C . ASN B 1 8 ? -2.459 6.914 -11.148 1 50.09 8 ASN B C 1
ATOM 1386 O O . ASN B 1 8 ? -2.76 6.137 -10.242 1 50.09 8 ASN B O 1
ATOM 1390 N N . ILE B 1 9 ? -1.832 6.715 -12.375 1 49.94 9 ILE B N 1
ATOM 1391 C CA . ILE B 1 9 ? -1.998 5.316 -12.742 1 49.94 9 ILE B CA 1
ATOM 1392 C C . ILE B 1 9 ? -0.921 4.473 -12.07 1 49.94 9 ILE B C 1
ATOM 1394 O O . ILE B 1 9 ? -1.217 3.418 -11.492 1 49.94 9 ILE B O 1
ATOM 1398 N N . SER B 1 10 ? 0.355 4.992 -12.078 1 56.19 10 SER B N 1
ATOM 1399 C CA . SER B 1 10 ? 1.441 4.25 -11.453 1 56.19 10 SER B CA 1
ATOM 1400 C C . SER B 1 10 ? 1.197 4.082 -9.953 1 56.19 10 SER B C 1
ATOM 1402 O O . SER B 1 10 ? 1.445 3.012 -9.398 1 56.19 10 SER B O 1
ATOM 1404 N N . HIS B 1 11 ? 0.468 5.012 -9.508 1 59.69 11 HIS B N 1
ATOM 1405 C CA . HIS B 1 11 ? 0.229 4.941 -8.07 1 59.69 11 HIS B CA 1
ATOM 1406 C C . HIS B 1 11 ? -0.921 3.992 -7.746 1 59.69 11 HIS B C 1
ATOM 1408 O O . HIS B 1 11 ? -0.889 3.291 -6.73 1 59.69 11 HIS B O 1
ATOM 1414 N N . ALA B 1 12 ? -1.771 3.996 -8.828 1 61.72 12 ALA B N 1
ATOM 1415 C CA . ALA B 1 12 ? -2.924 3.131 -8.578 1 61.72 12 ALA B CA 1
ATOM 1416 C C . ALA B 1 12 ? -2.508 1.664 -8.539 1 61.72 12 ALA B C 1
ATOM 1418 O O . ALA B 1 12 ? -2.9 0.925 -7.633 1 61.72 12 ALA B O 1
ATOM 1419 N N . MET B 1 13 ? -1.565 1.325 -9.453 1 69.44 13 MET B N 1
ATOM 1420 C CA . MET B 1 13 ? -1.146 -0.073 -9.477 1 69.44 13 MET B CA 1
ATOM 1421 C C . MET B 1 13 ? -0.219 -0.386 -8.312 1 69.44 13 MET B C 1
ATOM 1423 O O . MET B 1 13 ? -0.321 -1.452 -7.699 1 69.44 13 MET B O 1
ATOM 1427 N N . ALA B 1 14 ? 0.58 0.526 -8.016 1 70.88 14 ALA B N 1
ATOM 1428 C CA . ALA B 1 14 ? 1.48 0.349 -6.883 1 70.88 14 ALA B CA 1
ATOM 1429 C C . ALA B 1 14 ? 0.698 0.104 -5.594 1 70.88 14 ALA B C 1
ATOM 1431 O O . ALA B 1 14 ? 1.004 -0.824 -4.844 1 70.88 14 ALA B O 1
ATOM 1432 N N . SER B 1 15 ? -0.344 0.891 -5.434 1 70.19 15 SER B N 1
ATOM 1433 C CA . SER B 1 15 ? -1.159 0.726 -4.23 1 70.19 15 SER B CA 1
ATOM 1434 C C . SER B 1 15 ? -1.801 -0.656 -4.184 1 70.19 15 SER B C 1
ATOM 1436 O O . SER B 1 15 ? -1.854 -1.286 -3.127 1 70.19 15 SER B O 1
ATOM 1438 N N . ALA B 1 16 ? -2.275 -1.059 -5.344 1 76.88 16 ALA B N 1
ATOM 1439 C CA . ALA B 1 16 ? -2.934 -2.361 -5.387 1 76.88 16 ALA B CA 1
ATOM 1440 C C . ALA B 1 16 ? -1.946 -3.486 -5.09 1 76.88 16 ALA B C 1
ATOM 1442 O O . ALA B 1 16 ? -2.24 -4.387 -4.297 1 76.88 16 ALA B O 1
ATOM 1443 N N . VAL B 1 17 ? -0.784 -3.404 -5.648 1 81.19 17 VAL B N 1
ATOM 1444 C CA . VAL B 1 17 ? 0.211 -4.457 -5.473 1 81.19 17 VAL B CA 1
ATOM 1445 C C . VAL B 1 17 ? 0.734 -4.441 -4.035 1 81.19 17 VAL B C 1
ATOM 1447 O O . VAL B 1 17 ? 0.949 -5.496 -3.436 1 81.19 17 VAL B O 1
ATOM 1450 N N . TRP B 1 18 ? 0.847 -3.342 -3.49 1 77.12 18 TRP B N 1
ATOM 1451 C CA . TRP B 1 18 ? 1.284 -3.244 -2.102 1 77.12 18 TRP B CA 1
ATOM 1452 C C . TRP B 1 18 ? 0.221 -3.793 -1.156 1 77.12 18 TRP B C 1
ATOM 1454 O O . TRP B 1 18 ? 0.545 -4.418 -0.143 1 77.12 18 TRP B O 1
ATOM 1464 N N . ALA B 1 19 ? -0.996 -3.467 -1.473 1 76.12 19 ALA B N 1
ATOM 1465 C CA . ALA B 1 19 ? -2.068 -4.035 -0.659 1 76.12 19 ALA B CA 1
ATOM 1466 C C . ALA B 1 19 ? -2.047 -5.559 -0.709 1 76.12 19 ALA B C 1
ATOM 1468 O O . ALA B 1 19 ? -2.291 -6.223 0.301 1 76.12 19 ALA B O 1
ATOM 1469 N N . VAL B 1 20 ? -1.79 -6.129 -1.814 1 82.56 20 VAL B N 1
ATOM 1470 C CA . VAL B 1 20 ? -1.641 -7.574 -1.941 1 82.56 20 VAL B CA 1
ATOM 1471 C C . VAL B 1 20 ? -0.461 -8.047 -1.097 1 82.56 20 VAL B C 1
ATOM 1473 O O . VAL B 1 20 ? -0.571 -9.031 -0.365 1 82.56 20 VAL B O 1
ATOM 1476 N N . HIS B 1 21 ? 0.637 -7.367 -1.24 1 80.88 21 HIS B N 1
ATOM 1477 C CA . HIS B 1 21 ? 1.827 -7.68 -0.457 1 80.88 21 HIS B CA 1
ATOM 1478 C C . HIS B 1 21 ? 1.516 -7.695 1.036 1 80.88 21 HIS B C 1
ATOM 1480 O O . HIS B 1 21 ? 1.89 -8.633 1.743 1 80.88 21 HIS B O 1
ATOM 1486 N N . ASP B 1 22 ? 0.861 -6.707 1.479 1 74.69 22 ASP B N 1
ATOM 1487 C CA . ASP B 1 22 ? 0.542 -6.598 2.898 1 74.69 22 ASP B CA 1
ATOM 1488 C C . ASP B 1 22 ? -0.32 -7.77 3.361 1 74.69 22 ASP B C 1
ATOM 1490 O O . ASP B 1 22 ? -0.107 -8.312 4.445 1 74.69 22 ASP B O 1
ATOM 1494 N N . ALA B 1 23 ? -1.276 -8.125 2.623 1 75.19 23 ALA B N 1
ATOM 1495 C CA . ALA B 1 23 ? -2.145 -9.25 2.965 1 75.19 23 ALA B CA 1
ATOM 1496 C C . ALA B 1 23 ? -1.359 -10.555 3.004 1 75.19 23 ALA B C 1
ATOM 1498 O O . ALA B 1 23 ? -1.575 -11.391 3.883 1 75.19 23 ALA B O 1
ATOM 1499 N N . ALA B 1 24 ? -0.467 -10.711 2.09 1 76.44 24 ALA B N 1
ATOM 1500 C CA . ALA B 1 24 ? 0.309 -11.945 2.008 1 76.44 24 ALA B CA 1
ATOM 1501 C C . ALA B 1 24 ? 1.256 -12.078 3.197 1 76.44 24 ALA B C 1
ATOM 1503 O O . ALA B 1 24 ? 1.598 -13.188 3.605 1 76.44 24 ALA B O 1
ATOM 1504 N N . THR B 1 25 ? 1.67 -10.906 3.699 1 71.94 25 THR B N 1
ATOM 1505 C CA . THR B 1 25 ? 2.604 -10.914 4.82 1 71.94 25 THR B CA 1
ATOM 1506 C C . THR B 1 25 ? 1.853 -11.008 6.148 1 71.94 25 THR B C 1
ATOM 1508 O O . THR B 1 25 ? 2.439 -11.344 7.176 1 71.94 25 THR B O 1
ATOM 1511 N N . LEU B 1 26 ? 0.605 -10.555 6.117 1 61.88 26 LEU B N 1
ATOM 1512 C CA . LEU B 1 26 ? -0.164 -10.5 7.355 1 61.88 26 LEU B CA 1
ATOM 1513 C C . LEU B 1 26 ? -0.324 -11.898 7.953 1 61.88 26 LEU B C 1
ATOM 1515 O O . LEU B 1 26 ? -0.306 -12.062 9.172 1 61.88 26 LEU B O 1
ATOM 1519 N N . HIS B 1 27 ? -0.603 -12.867 7.094 1 56.97 27 HIS B N 1
ATOM 1520 C CA . HIS B 1 27 ? -0.878 -14.188 7.652 1 56.97 27 HIS B CA 1
ATOM 1521 C C . HIS B 1 27 ? 0.414 -14.93 7.984 1 56.97 27 HIS B C 1
ATOM 1523 O O . HIS B 1 27 ? 0.38 -16.078 8.43 1 56.97 27 HIS B O 1
ATOM 1529 N N . GLY B 1 28 ? 1.479 -14.305 7.555 1 52.44 28 GLY B N 1
ATOM 1530 C CA . GLY B 1 28 ? 2.729 -14.906 7.98 1 52.44 28 GLY B CA 1
ATOM 1531 C C . GLY B 1 28 ? 3.006 -14.727 9.461 1 52.44 28 GLY B C 1
ATOM 1532 O O . GLY B 1 28 ? 2.514 -13.781 10.078 1 52.44 28 GLY B O 1
ATOM 1533 N N . THR B 1 29 ? 3.334 -15.812 10.18 1 44.84 29 THR B N 1
ATOM 1534 C CA . THR B 1 29 ? 3.752 -15.812 11.578 1 44.84 29 THR B CA 1
ATOM 1535 C C . THR B 1 29 ? 4.656 -14.617 11.875 1 44.84 29 THR B C 1
ATOM 1537 O O . THR B 1 29 ? 5.535 -14.289 11.078 1 44.84 29 THR B O 1
ATOM 1540 N N . PRO B 1 30 ? 4.07 -13.766 12.844 1 42.56 30 PRO B N 1
ATOM 1541 C CA . PRO B 1 30 ? 5.113 -12.852 13.312 1 42.56 30 PRO B CA 1
ATOM 1542 C C . PRO B 1 30 ? 6.508 -13.477 13.273 1 42.56 30 PRO B C 1
ATOM 1544 O O . PRO B 1 30 ? 6.676 -14.648 13.602 1 42.56 30 PRO B O 1
ATOM 1547 N N . ILE B 1 31 ? 7.172 -13.148 12.188 1 38.22 31 ILE B N 1
ATOM 1548 C CA . ILE B 1 31 ? 8.508 -13.727 12.258 1 38.22 31 ILE B CA 1
ATOM 1549 C C . ILE B 1 31 ? 9.039 -13.648 13.688 1 38.22 31 ILE B C 1
ATOM 1551 O O . ILE B 1 31 ? 9.219 -12.555 14.227 1 38.22 31 ILE B O 1
ATOM 1555 N N . TYR B 1 32 ? 8.57 -14.539 14.484 1 34.69 32 TYR B N 1
ATOM 1556 C CA . TYR B 1 32 ? 9.289 -14.727 15.734 1 34.69 32 TYR B CA 1
ATOM 1557 C C . TYR B 1 32 ? 10.766 -15.008 15.477 1 34.69 32 TYR B C 1
ATOM 1559 O O . TYR B 1 32 ? 11.109 -15.945 14.75 1 34.69 32 TYR B O 1
ATOM 1567 N N . HIS B 1 33 ? 11.422 -13.953 14.93 1 36.59 33 HIS B N 1
ATOM 1568 C CA . HIS B 1 33 ? 12.773 -14.422 15.203 1 36.59 33 HIS B CA 1
ATOM 1569 C C . HIS B 1 33 ? 12.977 -14.688 16.688 1 36.59 33 HIS B C 1
ATOM 1571 O O . HIS B 1 33 ? 12.281 -14.102 17.531 1 36.59 33 HIS B O 1
ATOM 1577 N N . ASN B 1 34 ? 13.781 -15.547 16.984 1 33 34 ASN B N 1
ATOM 1578 C CA . ASN B 1 34 ? 14.406 -15.711 18.281 1 33 34 ASN B CA 1
ATOM 1579 C C . ASN B 1 34 ? 14.594 -14.367 19 1 33 34 ASN B C 1
ATOM 1581 O O . ASN B 1 34 ? 15.211 -13.453 18.438 1 33 34 ASN B O 1
ATOM 1585 N N . ASP B 1 35 ? 14.062 -14.109 20.219 1 38.84 35 ASP B N 1
ATOM 1586 C CA . ASP B 1 35 ? 14.062 -13.109 21.281 1 38.84 35 ASP B CA 1
ATOM 1587 C C . ASP B 1 35 ? 13.43 -11.805 20.812 1 38.84 35 ASP B C 1
ATOM 1589 O O . ASP B 1 35 ? 13.594 -10.766 21.453 1 38.84 35 ASP B O 1
ATOM 1593 N N . THR B 1 36 ? 13.188 -11.688 19.609 1 41.59 36 THR B N 1
ATOM 1594 C CA . THR B 1 36 ? 12.695 -10.352 19.281 1 41.59 36 THR B CA 1
ATOM 1595 C C . THR B 1 36 ? 11.172 -10.336 19.266 1 41.59 36 THR B C 1
ATOM 1597 O O . THR B 1 36 ? 10.539 -11.281 18.797 1 41.59 36 THR B O 1
ATOM 1600 N N . GLU B 1 37 ? 10.68 -9.648 20.234 1 45.78 37 GLU B N 1
ATOM 1601 C CA . GLU B 1 37 ? 9.273 -9.328 20.469 1 45.78 37 GLU B CA 1
ATOM 1602 C C . GLU B 1 37 ? 8.5 -9.258 19.156 1 45.78 37 GLU B C 1
ATOM 1604 O O . GLU B 1 37 ? 9.047 -8.852 18.125 1 45.78 37 GLU B O 1
ATOM 1609 N N . ALA B 1 38 ? 7.488 -10.055 19.078 1 48.81 38 ALA B N 1
ATOM 1610 C CA . ALA B 1 38 ? 6.512 -10.016 17.984 1 48.81 38 ALA B CA 1
ATOM 1611 C C . ALA B 1 38 ? 6.328 -8.602 17.469 1 48.81 38 ALA B C 1
ATOM 1613 O O . ALA B 1 38 ? 6.141 -7.66 18.234 1 48.81 38 ALA B O 1
ATOM 1614 N N . ARG B 1 39 ? 6.992 -8.266 16.375 1 54.34 39 ARG B N 1
ATOM 1615 C CA . ARG B 1 39 ? 6.988 -6.934 15.789 1 54.34 39 ARG B CA 1
ATOM 1616 C C . ARG B 1 39 ? 5.629 -6.605 15.18 1 54.34 39 ARG B C 1
ATOM 1618 O O . ARG B 1 39 ? 5.027 -7.445 14.508 1 54.34 39 ARG B O 1
ATOM 1625 N N . VAL B 1 40 ? 5.117 -5.5 15.797 1 61.75 40 VAL B N 1
ATOM 1626 C CA . VAL B 1 40 ? 3.848 -5.004 15.266 1 61.75 40 VAL B CA 1
ATOM 1627 C C . VAL B 1 40 ? 3.994 -4.691 13.781 1 61.75 40 VAL B C 1
ATOM 1629 O O . VAL B 1 40 ? 4.969 -4.059 13.367 1 61.75 40 VAL B O 1
ATOM 1632 N N . LYS B 1 41 ? 3.156 -5.25 13.008 1 65.31 41 LYS B N 1
ATOM 163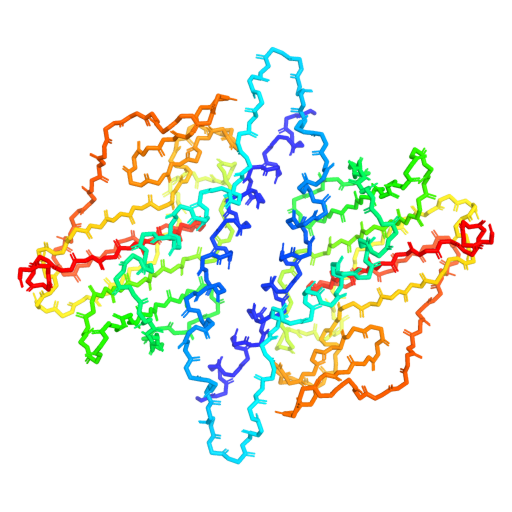3 C CA . LYS B 1 41 ? 3.168 -5.059 11.562 1 65.31 41 LYS B CA 1
ATOM 1634 C C . LYS B 1 41 ? 2.885 -3.604 11.203 1 65.31 41 LYS B C 1
ATOM 1636 O O . LYS B 1 41 ? 2.066 -2.945 11.844 1 65.31 41 LYS B O 1
ATOM 1641 N N . PRO B 1 42 ? 3.586 -3.133 10.203 1 71.25 42 PRO B N 1
ATOM 1642 C CA . PRO B 1 42 ? 3.428 -1.739 9.781 1 71.25 42 PRO B CA 1
ATOM 1643 C C . PRO B 1 42 ? 1.977 -1.377 9.477 1 71.25 42 PRO B C 1
ATOM 1645 O O . PRO B 1 42 ? 1.569 -0.229 9.672 1 71.25 42 PRO B O 1
ATOM 1648 N N . ILE B 1 43 ? 1.196 -2.293 9.102 1 68.88 43 ILE B N 1
ATOM 1649 C CA . ILE B 1 43 ? -0.195 -2.035 8.75 1 68.88 43 ILE B CA 1
ATOM 1650 C C . ILE B 1 43 ? -0.95 -1.516 9.969 1 68.88 43 ILE B C 1
ATOM 1652 O O . ILE B 1 43 ? -1.881 -0.718 9.836 1 68.88 43 ILE B O 1
ATOM 1656 N N . TYR B 1 44 ? -0.532 -1.828 11.148 1 74.06 44 TYR B N 1
ATOM 1657 C CA . TYR B 1 44 ? -1.188 -1.337 12.352 1 74.06 44 TYR B CA 1
ATOM 1658 C C . TYR B 1 44 ? -0.996 0.167 12.508 1 74.06 44 TYR B C 1
ATOM 1660 O O . TYR B 1 44 ? -1.893 0.869 12.977 1 74.06 44 TYR B O 1
ATOM 1668 N N . TYR B 1 45 ? 0.094 0.556 12.07 1 83 45 TYR B N 1
ATOM 1669 C CA . TYR B 1 45 ? 0.356 1.987 12.172 1 83 45 TYR B CA 1
ATOM 1670 C C . TYR B 1 45 ? -0.425 2.76 11.109 1 83 45 TYR B C 1
ATOM 1672 O O . TYR B 1 45 ? -0.883 3.875 11.359 1 83 45 TYR B O 1
ATOM 1680 N N . SER B 1 46 ? -0.574 2.201 9.93 1 83.88 46 SER B N 1
ATOM 1681 C CA . SER B 1 46 ? -1.427 2.84 8.93 1 83.88 46 SER B CA 1
ATOM 1682 C C . SER B 1 46 ? -2.879 2.893 9.398 1 83.88 46 SER B C 1
ATOM 1684 O O . SER B 1 46 ? -3.578 3.879 9.156 1 83.88 46 SER B O 1
ATOM 1686 N N . ASN B 1 47 ? -3.254 1.83 10.07 1 78.12 47 ASN B N 1
ATOM 1687 C CA . ASN B 1 47 ? -4.609 1.835 10.609 1 78.12 47 ASN B CA 1
ATOM 1688 C C . ASN B 1 47 ? -4.785 2.902 11.688 1 78.12 47 ASN B C 1
ATOM 1690 O O . ASN B 1 47 ? -5.824 3.564 11.75 1 78.12 47 ASN B O 1
ATOM 1694 N N . MET B 1 48 ? -3.836 3.006 12.531 1 82.5 48 MET B N 1
ATOM 1695 C CA . MET B 1 48 ? -3.85 4.059 13.539 1 82.5 48 MET B CA 1
ATOM 1696 C C . MET B 1 48 ? -3.93 5.438 12.883 1 82.5 48 MET B C 1
ATOM 1698 O O . MET B 1 48 ? -4.723 6.281 13.305 1 82.5 48 MET B O 1
ATOM 1702 N N . PHE B 1 49 ? -3.143 5.664 11.883 1 91.38 49 PHE B N 1
ATOM 1703 C CA . PHE B 1 49 ? -3.146 6.906 11.125 1 91.38 49 PHE B CA 1
ATOM 1704 C C . PHE B 1 49 ? -4.523 7.176 10.531 1 91.38 49 PHE B C 1
ATOM 1706 O O . PHE B 1 49 ? -5.105 8.242 10.758 1 91.38 49 PHE B O 1
ATOM 1713 N N . ASN B 1 50 ? -5.051 6.188 9.883 1 84.62 50 ASN B N 1
ATOM 1714 C CA . ASN B 1 50 ? -6.316 6.367 9.18 1 84.62 50 ASN B CA 1
ATOM 1715 C C . ASN B 1 50 ? -7.48 6.539 10.148 1 84.62 50 ASN B C 1
ATOM 1717 O O . ASN B 1 50 ? -8.43 7.273 9.867 1 84.62 50 ASN B O 1
ATOM 1721 N N . ALA B 1 51 ? -7.387 5.879 11.227 1 81.94 51 ALA B N 1
ATOM 1722 C CA . ALA B 1 51 ? -8.414 6.062 12.258 1 81.94 51 ALA B CA 1
ATOM 1723 C C . ALA B 1 51 ? -8.398 7.488 12.797 1 81.94 51 ALA B C 1
ATOM 1725 O O . ALA B 1 51 ? -9.453 8.07 13.062 1 81.94 51 ALA B O 1
ATOM 1726 N N . THR B 1 52 ? -7.262 8.047 13.008 1 86.19 52 THR B N 1
ATOM 1727 C CA . THR B 1 52 ? -7.133 9.422 13.477 1 86.19 52 THR B CA 1
ATOM 1728 C C . THR B 1 52 ? -7.73 10.398 12.469 1 86.19 52 THR B C 1
ATOM 1730 O O . THR B 1 52 ? -8.438 11.328 12.852 1 86.19 52 THR B O 1
ATOM 1733 N N . VAL B 1 53 ? -7.473 10.141 11.211 1 86.5 53 VAL B N 1
ATOM 1734 C CA . VAL B 1 53 ? -8.016 10.977 10.148 1 86.5 53 VAL B CA 1
ATOM 1735 C C . VAL B 1 53 ? -9.539 10.867 10.141 1 86.5 53 VAL B C 1
ATOM 1737 O O . VAL B 1 53 ? -10.242 11.867 9.969 1 86.5 53 VAL B O 1
ATOM 1740 N N . SER B 1 54 ? -10.094 9.695 10.352 1 79.12 54 SER B N 1
ATOM 1741 C CA . SER B 1 54 ? -11.516 9.422 10.219 1 79.12 54 SER B CA 1
ATOM 1742 C C . SER B 1 54 ? -12.273 9.773 11.492 1 79.12 54 SER B C 1
ATOM 1744 O O . SER B 1 54 ? -13.508 9.727 11.523 1 79.12 54 SER B O 1
ATOM 1746 N N . ALA B 1 55 ? -11.555 9.914 12.516 1 71.31 55 ALA B N 1
ATOM 1747 C CA . ALA B 1 55 ? -12.195 10.195 13.797 1 71.31 55 ALA B CA 1
ATOM 1748 C C . ALA B 1 55 ? -13.172 11.367 13.672 1 71.31 55 ALA B C 1
ATOM 1750 O O . ALA B 1 55 ? -14.125 11.469 14.438 1 71.31 55 ALA B O 1
ATOM 1751 N N . GLY B 1 56 ? -13.07 12.117 12.672 1 63.94 56 GLY B N 1
ATOM 1752 C CA . GLY B 1 56 ? -13.961 13.25 12.508 1 63.94 56 GLY B CA 1
ATOM 1753 C C . GLY B 1 56 ? -15.289 12.883 11.867 1 63.94 56 GLY B C 1
ATOM 1754 O O . GLY B 1 56 ? -16.203 13.711 11.789 1 63.94 56 GLY B O 1
ATOM 1755 N N . GLY B 1 57 ? -15.477 11.586 11.461 1 63.25 57 GLY B N 1
ATOM 1756 C CA . GLY B 1 57 ? -16.766 11.18 10.906 1 63.25 57 GLY B CA 1
ATOM 1757 C C . GLY B 1 57 ? -16.719 10.969 9.398 1 63.25 57 GLY B C 1
ATOM 1758 O O . GLY B 1 57 ? -15.758 10.383 8.883 1 63.25 57 GLY B O 1
ATOM 1759 N N . ASP B 1 58 ? -17.875 11.461 8.727 1 64.06 58 ASP B N 1
ATOM 1760 C CA . ASP B 1 58 ? -18 11.32 7.281 1 64.06 58 ASP B CA 1
ATOM 1761 C C . ASP B 1 58 ? -16.953 12.148 6.555 1 64.06 58 ASP B C 1
ATOM 1763 O O . ASP B 1 58 ? -17.094 13.375 6.441 1 64.06 58 ASP B O 1
ATOM 1767 N N . GLU B 1 59 ? -15.977 11.453 6.07 1 74.62 59 GLU B N 1
ATOM 1768 C CA . GLU B 1 59 ? -14.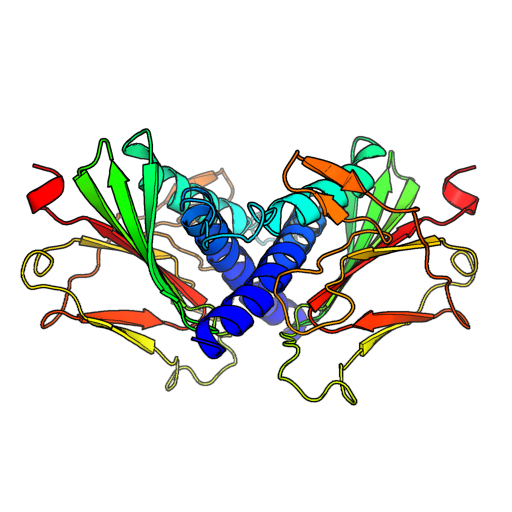844 12.18 5.496 1 74.62 59 GLU B CA 1
ATOM 1769 C C . GLU B 1 59 ? -14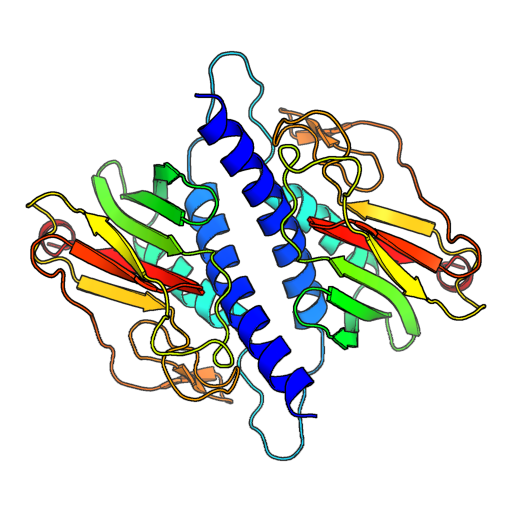.898 12.164 3.971 1 74.62 59 GLU B C 1
ATOM 1771 O O . GLU B 1 59 ? -15.258 11.156 3.365 1 74.62 59 GLU B O 1
ATOM 1776 N N . GLN B 1 60 ? -14.766 13.43 3.518 1 78.75 60 GLN B N 1
ATOM 1777 C CA . GLN B 1 60 ? -14.492 13.625 2.098 1 78.75 60 GLN B CA 1
ATOM 1778 C C . GLN B 1 60 ? -13.07 14.125 1.877 1 78.75 60 GLN B C 1
ATOM 1780 O O . GLN B 1 60 ? -12.531 14.875 2.699 1 78.75 60 GLN B O 1
ATOM 1785 N N . SER B 1 61 ? -12.453 13.555 0.922 1 83.81 61 SER B N 1
ATOM 1786 C CA . SER B 1 61 ? -11.094 13.992 0.634 1 83.81 61 SER B CA 1
ATOM 1787 C C . SER B 1 61 ? -10.992 14.617 -0.754 1 83.81 61 SER B C 1
ATOM 1789 O O . SER B 1 61 ? -11.727 14.234 -1.665 1 83.81 61 SER B O 1
ATOM 1791 N N . GLU B 1 62 ? -10.219 15.68 -0.878 1 82.62 62 GLU B N 1
ATOM 1792 C CA . GLU B 1 62 ? -9.891 16.344 -2.141 1 82.62 62 GLU B CA 1
ATOM 1793 C C . GLU B 1 62 ? -8.383 16.375 -2.371 1 82.62 62 GLU B C 1
ATOM 1795 O O . GLU B 1 62 ? -7.625 16.734 -1.474 1 82.62 62 GLU B O 1
ATOM 1800 N N . GLY B 1 63 ? -7.965 16.047 -3.564 1 83.56 63 GLY B N 1
ATOM 1801 C CA . GLY B 1 63 ? -6.551 16.125 -3.893 1 83.56 63 GLY B CA 1
ATOM 1802 C C . GLY B 1 63 ? -6.027 17.547 -3.98 1 83.56 63 GLY B C 1
ATOM 1803 O O . GLY B 1 63 ? -6.625 18.391 -4.641 1 83.56 63 GLY B O 1
ATOM 1804 N N . LEU B 1 64 ? -4.957 17.734 -3.232 1 83.75 64 LEU B N 1
ATOM 1805 C CA . LEU B 1 64 ? -4.281 19.031 -3.299 1 83.75 64 LEU B CA 1
ATOM 1806 C C . LEU B 1 64 ? -3.029 18.938 -4.164 1 83.75 64 LEU B C 1
ATOM 1808 O O . LEU B 1 64 ? -2.756 19.844 -4.961 1 83.75 64 LEU B O 1
ATOM 1812 N N . VAL B 1 65 ? -2.236 18 -3.896 1 82.19 65 VAL B N 1
ATOM 1813 C CA . VAL B 1 65 ? -1.012 17.688 -4.629 1 82.19 65 VAL B CA 1
ATOM 1814 C C . VAL B 1 65 ? -1.032 16.234 -5.086 1 82.19 65 VAL B C 1
ATOM 1816 O O . VAL B 1 65 ? -1.312 15.336 -4.293 1 82.19 65 VAL B O 1
ATOM 1819 N N . ASN B 1 66 ? -0.899 16.016 -6.332 1 74.62 66 ASN B N 1
ATOM 1820 C CA . ASN B 1 66 ? -0.875 14.656 -6.879 1 74.62 66 ASN B CA 1
ATOM 1821 C C . ASN B 1 66 ? 0.311 14.453 -7.816 1 74.62 66 ASN B C 1
ATOM 1823 O O . ASN B 1 66 ? 0.154 14.477 -9.039 1 74.62 66 ASN B O 1
ATOM 1827 N N . GLU B 1 67 ? 1.501 14.258 -7.203 1 72.12 67 GLU B N 1
ATOM 1828 C CA . GLU B 1 67 ? 2.711 13.93 -7.949 1 72.12 67 GLU B CA 1
ATOM 1829 C C . GLU B 1 67 ? 2.953 12.422 -7.969 1 72.12 67 GLU B C 1
ATOM 1831 O O . GLU B 1 67 ? 2.252 11.664 -7.293 1 72.12 67 GLU B O 1
ATOM 1836 N N . THR B 1 68 ? 3.984 12.023 -8.758 1 66.06 68 THR B N 1
ATOM 1837 C CA . THR B 1 68 ? 4.27 10.602 -8.914 1 66.06 68 THR B CA 1
ATOM 1838 C C . THR B 1 68 ? 4.574 9.961 -7.57 1 66.06 68 THR B C 1
ATOM 1840 O O . THR B 1 68 ? 4.109 8.852 -7.289 1 66.06 68 THR B O 1
ATOM 1843 N N . THR B 1 69 ? 5.367 10.633 -6.75 1 73.31 69 THR B N 1
ATOM 1844 C CA . THR B 1 69 ? 5.781 10 -5.504 1 73.31 69 THR B CA 1
ATOM 1845 C C . THR B 1 69 ? 5.371 10.844 -4.305 1 73.31 69 THR B C 1
ATOM 1847 O O . THR B 1 69 ? 5.898 10.672 -3.205 1 73.31 69 THR B O 1
ATOM 1850 N N . PHE B 1 70 ? 4.461 11.852 -4.59 1 80.88 70 PHE B N 1
ATOM 1851 C CA . PHE B 1 70 ? 4.016 12.695 -3.484 1 80.88 70 PHE B CA 1
ATOM 1852 C C . PHE B 1 70 ? 2.543 13.055 -3.639 1 80.88 70 PHE B C 1
ATOM 1854 O O . PHE B 1 70 ? 2.109 13.461 -4.719 1 80.88 70 PHE B O 1
ATOM 1861 N N . GLY B 1 71 ? 1.745 12.883 -2.58 1 85.38 71 GLY B N 1
ATOM 1862 C CA . GLY B 1 71 ? 0.337 13.242 -2.543 1 85.38 71 GLY B CA 1
ATOM 1863 C C . GLY B 1 71 ? -0.04 14.055 -1.321 1 85.38 71 GLY B C 1
ATOM 1864 O O . GLY B 1 71 ? 0.483 13.828 -0.229 1 85.38 71 GLY B O 1
ATOM 1865 N N . ALA B 1 72 ? -0.893 14.992 -1.542 1 90.56 72 ALA B N 1
ATOM 1866 C CA . ALA B 1 72 ? -1.511 15.727 -0.44 1 90.56 72 ALA B CA 1
ATOM 1867 C C . ALA B 1 72 ? -3.018 15.852 -0.644 1 90.56 72 ALA B C 1
ATOM 1869 O O . ALA B 1 72 ? -3.482 16.047 -1.77 1 90.56 72 ALA B O 1
ATOM 1870 N N . TYR B 1 73 ? -3.758 15.797 0.452 1 88.06 73 TYR B N 1
ATOM 1871 C CA . TYR B 1 73 ? -5.215 15.734 0.403 1 88.06 73 TYR B CA 1
ATOM 1872 C C . TYR B 1 73 ? -5.836 16.594 1.493 1 88.06 73 TYR B C 1
ATOM 1874 O O . TYR B 1 73 ? -5.387 16.578 2.643 1 88.06 73 TYR B O 1
ATOM 1882 N N . ALA B 1 74 ? -6.82 17.312 1.032 1 90.5 74 ALA B N 1
ATOM 1883 C CA . ALA B 1 74 ? -7.703 17.938 2.01 1 90.5 74 ALA B CA 1
ATOM 1884 C C . ALA B 1 74 ? -8.781 16.969 2.482 1 90.5 74 ALA B C 1
ATOM 1886 O O . ALA B 1 74 ? -9.391 16.266 1.673 1 90.5 74 ALA B O 1
ATOM 1887 N N . VAL B 1 75 ? -8.93 16.906 3.777 1 87.62 75 VAL B N 1
ATOM 1888 C CA . VAL B 1 75 ? -9.969 16.078 4.355 1 87.62 75 VAL B CA 1
ATOM 1889 C C . VAL B 1 75 ? -11.055 16.953 4.977 1 87.62 75 VAL B C 1
ATOM 1891 O O . VAL B 1 75 ? -10.766 17.781 5.832 1 87.62 75 VAL B O 1
ATOM 1894 N N . TYR B 1 76 ? -12.242 16.672 4.523 1 87.31 76 TYR B N 1
ATOM 1895 C CA . TYR B 1 76 ? -13.383 17.453 4.988 1 87.31 76 TYR B CA 1
ATOM 1896 C C . TYR B 1 76 ? -14.289 16.625 5.887 1 87.31 76 TYR B C 1
ATOM 1898 O O . TYR B 1 76 ? -14.469 15.43 5.652 1 87.31 76 TYR B O 1
ATOM 1906 N N . ASN B 1 77 ? -14.719 17.297 6.902 1 81.56 77 ASN B N 1
ATOM 1907 C CA . ASN B 1 77 ? -15.781 16.766 7.75 1 81.56 77 ASN B CA 1
ATOM 1908 C C . ASN B 1 77 ? -17.016 17.656 7.723 1 81.56 77 ASN B C 1
ATOM 1910 O O . ASN B 1 77 ? -16.953 18.828 8.109 1 81.56 77 ASN B O 1
ATOM 1914 N N . GLU B 1 78 ? -18.156 17.094 7.234 1 80.88 78 GLU B N 1
ATOM 1915 C CA . GLU B 1 78 ? -19.391 17.859 7.109 1 80.88 78 GLU B CA 1
ATOM 1916 C C . GLU B 1 78 ? -19.172 19.141 6.324 1 80.88 78 GLU B C 1
ATOM 1918 O O . GLU B 1 78 ? -19.578 20.219 6.754 1 80.88 78 GLU B O 1
ATOM 1923 N N . GLY B 1 79 ? -18.344 19.062 5.305 1 82.94 79 GLY B N 1
ATOM 1924 C CA . GLY B 1 79 ? -18.156 20.156 4.367 1 82.94 79 GLY B CA 1
ATOM 1925 C C . GLY B 1 79 ? -17.109 21.156 4.816 1 82.94 79 GLY B C 1
ATOM 1926 O O . GLY B 1 79 ? -16.781 22.094 4.09 1 82.94 79 GLY B O 1
ATOM 1927 N N . LYS B 1 80 ? -16.562 20.906 6.02 1 85.88 80 LYS B N 1
ATOM 1928 C CA . LYS B 1 80 ? -15.539 21.797 6.531 1 85.88 80 LYS B CA 1
ATOM 1929 C C . LYS B 1 80 ? -14.164 21.141 6.508 1 85.88 80 LYS B C 1
ATOM 1931 O O . LYS B 1 80 ? -14.031 19.969 6.836 1 85.88 80 LYS B O 1
ATOM 1936 N N . LEU B 1 81 ? -13.242 21.969 6.09 1 88.5 81 LEU B N 1
ATOM 1937 C CA . LEU B 1 81 ? -11.875 21.469 6.086 1 88.5 81 LEU B CA 1
ATOM 1938 C C . LEU B 1 81 ? -11.422 21.109 7.5 1 88.5 81 LEU B C 1
ATOM 1940 O O . LEU B 1 81 ? -11.391 21.969 8.383 1 88.5 81 LEU B O 1
ATOM 1944 N N . ALA B 1 82 ? -11.188 19.828 7.648 1 89.12 82 ALA B N 1
ATOM 1945 C CA . ALA B 1 82 ? -10.867 19.328 8.984 1 89.12 82 ALA B CA 1
ATOM 1946 C C . ALA B 1 82 ? -9.367 19.062 9.125 1 89.12 82 ALA B C 1
ATOM 1948 O O . ALA B 1 82 ? -8.789 19.281 10.195 1 89.12 82 ALA B O 1
ATOM 1949 N N . SER B 1 83 ? -8.758 18.609 8.039 1 92.88 83 SER B N 1
ATOM 1950 C CA . SER B 1 83 ? -7.359 18.203 8.133 1 92.88 83 SER B CA 1
ATOM 1951 C C . SER B 1 83 ? -6.723 18.094 6.746 1 92.88 83 SER B C 1
ATOM 1953 O O . SER B 1 83 ? -7.402 18.25 5.73 1 92.88 83 SER B O 1
ATOM 1955 N N . ILE B 1 84 ? -5.445 17.953 6.684 1 93 84 ILE B N 1
ATOM 1956 C CA . ILE B 1 84 ? -4.648 17.672 5.496 1 93 84 ILE B CA 1
ATOM 1957 C C . ILE B 1 84 ? -3.791 16.438 5.734 1 93 84 ILE B C 1
ATOM 1959 O O . ILE B 1 84 ? -3.209 16.266 6.809 1 93 84 ILE B O 1
ATOM 1963 N N . VAL B 1 85 ? -3.801 15.516 4.809 1 93.19 85 VAL B N 1
ATOM 1964 C CA . VAL B 1 85 ? -2.924 14.352 4.793 1 93.19 85 VAL B CA 1
ATOM 1965 C C . VAL B 1 85 ? -1.911 14.484 3.656 1 93.19 85 VAL B C 1
ATOM 1967 O O . VAL B 1 85 ? -2.264 14.883 2.545 1 93.19 85 VAL B O 1
ATOM 1970 N N . ALA B 1 86 ? -0.638 14.25 3.936 1 94.12 86 ALA B N 1
ATOM 1971 C CA . ALA B 1 86 ? 0.387 14.219 2.895 1 94.12 86 ALA B CA 1
ATOM 1972 C C . ALA B 1 86 ? 1.244 12.961 3.01 1 94.12 86 ALA B C 1
ATOM 1974 O O . ALA B 1 86 ? 1.549 12.508 4.117 1 94.12 86 ALA B O 1
ATOM 1975 N N . VAL B 1 87 ? 1.592 12.406 1.88 1 89.31 87 VAL B N 1
ATOM 1976 C CA . VAL B 1 87 ? 2.361 11.164 1.823 1 89.31 87 VAL B CA 1
ATOM 1977 C C . VAL B 1 87 ? 3.51 11.32 0.828 1 89.31 87 VAL B C 1
ATOM 1979 O O . VAL B 1 87 ? 3.336 11.898 -0.247 1 89.31 87 VAL B O 1
ATOM 1982 N N . ASN B 1 88 ? 4.695 10.914 1.271 1 86.25 88 ASN B N 1
ATOM 1983 C CA . ASN B 1 88 ? 5.855 10.766 0.397 1 86.25 88 ASN B CA 1
ATOM 1984 C C . ASN B 1 88 ? 6.148 9.305 0.089 1 86.25 88 ASN B C 1
ATOM 1986 O O . ASN B 1 88 ? 6.648 8.57 0.944 1 86.25 88 ASN B O 1
ATOM 1990 N N . LEU B 1 89 ? 5.906 8.883 -1.137 1 76.25 89 LEU B N 1
ATOM 1991 C CA . LEU B 1 89 ? 5.906 7.473 -1.504 1 76.25 89 LEU B CA 1
ATOM 1992 C C . LEU B 1 89 ? 7.281 7.043 -2.01 1 76.25 89 LEU B C 1
ATOM 1994 O O . LEU B 1 89 ? 7.473 5.887 -2.395 1 76.25 89 LEU B O 1
ATOM 1998 N N . ASN B 1 90 ? 8.195 8.062 -2.018 1 72.12 90 ASN B N 1
ATOM 1999 C CA . ASN B 1 90 ? 9.562 7.664 -2.312 1 72.12 90 ASN B CA 1
ATOM 2000 C C . ASN B 1 90 ? 10.078 6.633 -1.312 1 72.12 90 ASN B C 1
ATOM 2002 O O . ASN B 1 90 ? 9.781 6.715 -0.119 1 72.12 90 ASN B O 1
ATOM 2006 N N . MET B 1 91 ? 10.734 5.609 -1.984 1 62.97 91 MET B N 1
ATOM 2007 C CA . MET B 1 91 ? 11.312 4.594 -1.111 1 62.97 91 MET B CA 1
ATOM 2008 C C . MET B 1 91 ? 12.531 5.141 -0.37 1 62.97 91 MET B C 1
ATOM 2010 O O . MET B 1 91 ? 13.328 5.887 -0.942 1 62.97 91 MET B O 1
ATOM 2014 N N . TRP B 1 92 ? 12.492 4.953 0.931 1 60.25 92 TRP B N 1
ATOM 2015 C CA . TRP B 1 92 ? 13.695 5.254 1.702 1 60.25 92 TRP B CA 1
ATOM 2016 C C . TRP B 1 92 ? 14.039 4.105 2.641 1 60.25 92 TRP B C 1
ATOM 2018 O O . TRP B 1 92 ? 13.148 3.459 3.197 1 60.25 92 TRP B O 1
ATOM 2028 N N . ASN B 1 93 ? 15.234 3.686 2.451 1 52.41 93 ASN B N 1
ATOM 2029 C CA . ASN B 1 93 ? 15.727 2.771 3.48 1 52.41 93 ASN B CA 1
ATOM 2030 C C . ASN B 1 93 ? 16.969 3.32 4.172 1 52.41 93 ASN B C 1
ATOM 2032 O O . ASN B 1 93 ? 17.609 4.242 3.664 1 52.41 93 ASN B O 1
ATOM 2036 N N . SER B 1 94 ? 17.062 2.867 5.477 1 51.12 94 SER B N 1
ATOM 2037 C CA . SER B 1 94 ? 18.125 3.365 6.34 1 51.12 94 SER B CA 1
ATOM 2038 C C . SER B 1 94 ? 19.5 3.135 5.715 1 51.12 94 SER B C 1
ATOM 2040 O O . SER B 1 94 ? 20.484 3.73 6.145 1 51.12 94 SER B O 1
ATOM 2042 N N . THR B 1 95 ? 19.469 2.119 4.855 1 50.94 95 THR B N 1
ATOM 2043 C CA . THR B 1 95 ? 20.781 1.899 4.262 1 50.94 95 THR B CA 1
ATOM 2044 C C . THR B 1 95 ? 21.125 3.012 3.275 1 50.94 95 THR B C 1
ATOM 2046 O O . THR B 1 95 ? 22.266 3.115 2.814 1 50.94 95 THR B O 1
ATOM 2049 N N . MET B 1 96 ? 20.047 3.656 2.99 1 54 96 MET B N 1
ATOM 2050 C CA . MET B 1 96 ? 20.312 4.785 2.102 1 54 96 MET B CA 1
ATOM 2051 C C . MET B 1 96 ? 20.922 5.953 2.871 1 54 96 MET B C 1
ATOM 2053 O O . MET B 1 96 ? 20.734 6.07 4.082 1 54 96 MET B O 1
ATOM 2057 N N . ASP B 1 97 ? 21.906 6.625 2.41 1 49.62 97 ASP B N 1
ATOM 2058 C CA . ASP B 1 97 ? 22.594 7.727 3.08 1 49.62 97 ASP B CA 1
ATOM 2059 C C . ASP B 1 97 ? 21.594 8.688 3.719 1 49.62 97 ASP B C 1
ATOM 2061 O O . ASP B 1 97 ? 20.656 9.148 3.061 1 49.62 97 ASP B O 1
ATOM 2065 N N . ASP B 1 98 ? 21.594 8.625 5.094 1 49.56 98 ASP B N 1
ATOM 2066 C CA . ASP B 1 98 ? 20.766 9.445 5.977 1 49.56 98 ASP B CA 1
ATOM 2067 C C . ASP B 1 98 ? 20.703 10.891 5.488 1 49.56 98 ASP B C 1
ATOM 2069 O O . ASP B 1 98 ? 19.672 11.555 5.609 1 49.56 98 ASP B O 1
ATOM 2073 N N . ALA B 1 99 ? 22.031 11.336 5.262 1 49.66 99 ALA B N 1
ATOM 2074 C CA . ALA B 1 99 ? 22.219 12.758 5.004 1 49.66 99 ALA B CA 1
ATOM 2075 C C . ALA B 1 99 ? 21.266 13.25 3.91 1 49.66 99 ALA B C 1
ATOM 2077 O O . ALA B 1 99 ? 20.969 14.438 3.828 1 49.66 99 ALA B O 1
ATOM 2078 N N . ASP B 1 100 ? 20.766 12.18 3.23 1 53.19 100 ASP B N 1
ATOM 2079 C CA . ASP B 1 100 ? 19.984 12.633 2.094 1 53.19 100 ASP B CA 1
ATOM 2080 C C . ASP B 1 100 ? 18.562 12.07 2.156 1 53.19 100 ASP B C 1
ATOM 2082 O O . ASP B 1 100 ? 17.984 11.703 1.127 1 53.19 100 ASP B O 1
ATOM 2086 N N . HIS B 1 101 ? 18.109 11.906 3.424 1 59.31 101 HIS B N 1
ATOM 2087 C CA . HIS B 1 101 ? 16.688 11.562 3.371 1 59.31 101 HIS B CA 1
ATOM 2088 C C . HIS B 1 101 ? 15.891 12.633 2.646 1 59.31 101 HIS B C 1
ATOM 2090 O O . HIS B 1 101 ? 15.648 13.711 3.195 1 59.31 101 HIS B O 1
ATOM 2096 N N . PRO B 1 102 ? 15.711 12.453 1.399 1 72.19 102 PRO B N 1
ATOM 2097 C CA . PRO B 1 102 ? 15.039 13.5 0.624 1 72.19 102 PRO B CA 1
ATOM 2098 C C . PRO B 1 102 ? 13.625 13.789 1.119 1 72.19 102 PRO B C 1
ATOM 2100 O O . PRO B 1 102 ? 12.914 12.867 1.533 1 72.19 102 PRO B O 1
ATOM 2103 N N . TYR B 1 103 ? 13.492 15.062 1.56 1 82.88 103 TYR B N 1
ATOM 2104 C CA . TYR B 1 103 ? 12.172 15.539 1.95 1 82.88 103 TYR B CA 1
ATOM 2105 C C . TYR B 1 103 ? 11.492 16.281 0.797 1 82.88 103 TYR B C 1
ATOM 2107 O O . TYR B 1 103 ? 12.172 16.812 -0.088 1 82.88 103 TYR B O 1
ATOM 2115 N N . THR B 1 104 ? 10.25 16.078 0.734 1 87.62 104 THR B N 1
ATOM 2116 C CA . THR B 1 104 ? 9.414 16.969 -0.06 1 87.62 104 THR B CA 1
ATOM 2117 C C . THR B 1 104 ? 8.703 17.984 0.833 1 87.62 104 THR B C 1
ATOM 2119 O O . THR B 1 104 ? 8.227 17.641 1.915 1 87.62 104 THR B O 1
ATOM 2122 N N . THR B 1 105 ? 8.75 19.25 0.4 1 90.94 105 THR B N 1
ATOM 2123 C CA . THR B 1 105 ? 8.164 20.312 1.211 1 90.94 105 THR B CA 1
ATOM 2124 C C . THR B 1 105 ? 6.734 20.594 0.772 1 90.94 105 THR B C 1
ATOM 2126 O O . THR B 1 105 ? 6.449 20.688 -0.424 1 90.94 105 THR B O 1
ATOM 2129 N N . LEU B 1 106 ? 5.871 20.641 1.745 1 92.69 106 LEU B N 1
ATOM 2130 C CA . LEU B 1 106 ? 4.492 21.062 1.534 1 92.69 106 LEU B CA 1
ATOM 2131 C C . LEU B 1 106 ? 4.273 22.484 2.059 1 92.69 106 LEU B C 1
ATOM 2133 O O . LEU B 1 106 ? 4.434 22.734 3.256 1 92.69 106 LEU B O 1
ATOM 2137 N N . SER B 1 107 ? 3.971 23.391 1.134 1 94.31 107 SER B N 1
ATOM 2138 C CA . SER B 1 107 ? 3.65 24.75 1.524 1 94.31 107 SER B CA 1
ATOM 2139 C C . SER B 1 107 ? 2.18 24.891 1.899 1 94.31 107 SER B C 1
ATOM 2141 O O . SER B 1 107 ? 1.302 24.391 1.188 1 94.31 107 SER B O 1
ATOM 2143 N N . LEU B 1 108 ? 1.942 25.625 2.973 1 93.81 108 LEU B N 1
ATOM 2144 C CA . LEU B 1 108 ? 0.584 25.734 3.492 1 93.81 108 LEU B CA 1
ATOM 2145 C C . LEU B 1 108 ? 0.125 27.188 3.508 1 93.81 108 LEU B C 1
ATOM 2147 O O . LEU B 1 108 ? 0.943 28.094 3.639 1 93.81 108 LEU B O 1
ATOM 2151 N N . PRO B 1 109 ? -1.216 27.359 3.355 1 90.94 109 PRO B N 1
ATOM 2152 C CA . PRO B 1 109 ? -1.731 28.719 3.592 1 90.94 109 PRO B CA 1
ATOM 2153 C C . PRO B 1 109 ? -1.523 29.188 5.031 1 90.94 109 PRO B C 1
ATOM 2155 O O . PRO B 1 109 ? -1.357 28.359 5.934 1 90.94 109 PRO B O 1
ATOM 2158 N N . ARG B 1 110 ? -1.609 30.453 5.219 1 90.25 110 ARG B N 1
ATOM 2159 C CA . ARG B 1 110 ? -1.324 31.078 6.508 1 90.25 110 ARG B CA 1
ATOM 2160 C C . ARG B 1 110 ? -2.229 30.516 7.602 1 90.25 110 ARG B C 1
ATOM 2162 O O . ARG B 1 110 ? -1.813 30.391 8.75 1 90.25 110 ARG B O 1
ATOM 2169 N N . ALA B 1 111 ? -3.432 30.125 7.285 1 89 111 ALA B N 1
ATOM 2170 C CA . ALA B 1 111 ? -4.41 29.641 8.25 1 89 111 ALA B CA 1
ATOM 2171 C C . ALA B 1 111 ? -3.922 28.344 8.914 1 89 111 ALA B C 1
ATOM 2173 O O . ALA B 1 111 ? -4.445 27.938 9.953 1 89 111 ALA B O 1
ATOM 2174 N N . TRP B 1 112 ? -2.855 27.75 8.359 1 93.25 112 TRP B N 1
ATOM 2175 C CA . TRP B 1 112 ? -2.395 26.469 8.867 1 93.25 112 TRP B CA 1
ATOM 2176 C C . TRP B 1 112 ? -1.063 26.609 9.602 1 93.25 112 TRP B C 1
ATOM 2178 O O . TRP B 1 112 ? -0.425 25.625 9.945 1 93.25 112 TRP B O 1
ATOM 2188 N N . ASN B 1 113 ? -0.663 27.828 9.891 1 91.75 113 ASN B N 1
ATOM 2189 C CA . ASN B 1 113 ? 0.645 28.062 10.5 1 91.75 113 ASN B CA 1
ATOM 2190 C C . ASN B 1 113 ? 0.747 27.422 11.883 1 91.75 113 ASN B C 1
ATOM 2192 O O . ASN B 1 113 ? 1.838 27.062 12.32 1 91.75 113 ASN B O 1
ATOM 2196 N N . ASP B 1 114 ? -0.35 27.25 12.578 1 92.31 114 ASP B N 1
ATOM 2197 C CA . ASP B 1 114 ? -0.328 26.703 13.938 1 92.31 114 ASP B CA 1
ATOM 2198 C C . ASP B 1 114 ? -0.802 25.25 13.953 1 92.31 114 ASP B C 1
ATOM 2200 O O . ASP B 1 114 ? -1.152 24.719 15.008 1 92.31 114 ASP B O 1
ATOM 2204 N N . ALA B 1 115 ? -0.832 24.656 12.789 1 94.94 115 ALA B N 1
ATOM 2205 C CA . ALA B 1 115 ? -1.318 23.281 12.719 1 94.94 115 ALA B CA 1
ATOM 2206 C C . ALA B 1 115 ? -0.395 22.328 13.469 1 94.94 115 ALA B C 1
ATOM 2208 O O . ALA B 1 115 ? 0.82 22.531 13.516 1 94.94 115 ALA B O 1
ATOM 2209 N N . ARG B 1 116 ? -0.931 21.359 14.109 1 94.81 116 ARG B N 1
ATOM 2210 C CA . ARG B 1 116 ? -0.196 20.219 14.672 1 94.81 116 ARG B CA 1
ATOM 2211 C C . ARG B 1 116 ? 0.051 19.156 13.617 1 94.81 116 ARG B C 1
ATOM 2213 O O . ARG B 1 116 ? -0.854 18.812 12.852 1 94.81 116 ARG B O 1
ATOM 2220 N N . VAL B 1 117 ? 1.249 18.703 13.609 1 96 117 VAL B N 1
ATOM 2221 C CA . VAL B 1 117 ? 1.636 17.734 12.586 1 96 117 VAL B CA 1
ATOM 2222 C C . VAL B 1 117 ? 1.952 16.391 13.242 1 96 117 VAL B C 1
ATOM 2224 O O . VAL B 1 117 ? 2.908 16.281 14.016 1 96 117 VAL B O 1
ATOM 2227 N N . SER B 1 118 ? 1.114 15.391 13.031 1 95.81 118 SER B N 1
ATOM 2228 C CA . SER B 1 118 ? 1.386 14.008 13.406 1 95.81 118 SER B CA 1
ATOM 2229 C C . SER B 1 118 ? 2.105 13.258 12.289 1 95.81 118 SER B C 1
ATOM 2231 O O . SER B 1 118 ? 1.659 13.266 11.141 1 95.81 118 SER B O 1
ATOM 2233 N N . ARG B 1 119 ? 3.205 12.594 12.656 1 94.19 119 ARG B N 1
ATOM 2234 C CA . ARG B 1 119 ? 4.047 11.969 11.641 1 94.19 119 ARG B CA 1
ATOM 2235 C C . ARG B 1 119 ? 4.074 10.453 11.805 1 94.19 119 ARG B C 1
ATOM 2237 O O . ARG B 1 119 ? 4.223 9.945 12.922 1 94.19 119 ARG B O 1
ATOM 2244 N N . LEU B 1 120 ? 3.773 9.742 10.703 1 91 120 LEU B N 1
ATOM 2245 C CA . LEU B 1 120 ? 4.105 8.336 10.562 1 91 120 LEU B CA 1
ATOM 2246 C C . LEU B 1 120 ? 5.5 8.164 9.969 1 91 120 LEU B C 1
ATOM 2248 O O . LEU B 1 120 ? 5.754 8.562 8.828 1 91 120 LEU B O 1
ATOM 2252 N N . THR B 1 121 ? 6.422 7.742 10.719 1 86.31 121 THR B N 1
ATOM 2253 C CA . THR B 1 121 ? 7.812 7.688 10.289 1 86.31 121 THR B CA 1
ATOM 2254 C C . THR B 1 121 ? 8.523 6.484 10.906 1 86.31 121 THR B C 1
ATOM 2256 O O . THR B 1 121 ? 8.031 5.895 11.867 1 86.31 121 THR B O 1
ATOM 2259 N N . ASN B 1 122 ? 9.422 6.098 10.156 1 75.31 122 ASN B N 1
ATOM 2260 C CA . ASN B 1 122 ? 10.344 5.129 10.742 1 75.31 122 ASN B CA 1
ATOM 2261 C C . ASN B 1 122 ? 11.688 5.762 11.086 1 75.31 122 ASN B C 1
ATOM 2263 O O . ASN B 1 122 ? 12.438 6.152 10.188 1 75.31 122 ASN B O 1
ATOM 2267 N N . SER B 1 123 ? 11.586 7.117 11.781 1 56.78 123 SER B N 1
ATOM 2268 C CA . SER B 1 123 ? 12.797 7.906 12.016 1 56.78 123 SER B CA 1
ATOM 2269 C C . SER B 1 123 ? 14.016 7.008 12.156 1 56.78 123 SER B C 1
ATOM 2271 O O . SER B 1 123 ? 15.125 7.398 11.789 1 56.78 123 SER B O 1
ATOM 2273 N N . GLY B 1 124 ? 14.227 6.496 13.391 1 42.12 124 GLY B N 1
ATOM 2274 C CA . GLY B 1 124 ? 15.484 6.156 14.031 1 42.12 124 GLY B CA 1
ATOM 2275 C C . GLY B 1 124 ? 16.266 5.105 13.273 1 42.12 124 GLY B C 1
ATOM 2276 O O . GLY B 1 124 ? 15.93 4.762 12.141 1 42.12 124 GLY B O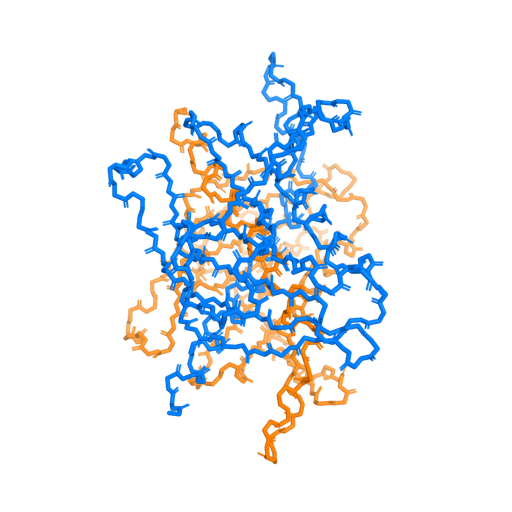 1
ATOM 2277 N N . VAL B 1 125 ? 16.922 4.219 14.195 1 36.34 125 VAL B N 1
ATOM 2278 C CA . VAL B 1 125 ? 17.844 3.113 13.938 1 36.34 125 VAL B CA 1
ATOM 2279 C C . VAL B 1 125 ? 17.25 2.172 12.898 1 36.34 125 VAL B C 1
ATOM 2281 O O . VAL B 1 125 ? 16.016 2.039 12.805 1 36.34 125 VAL B O 1
ATOM 2284 N N . TYR B 1 126 ? 18.031 1.66 12.109 1 37.12 126 TYR B N 1
ATOM 2285 C CA . TYR B 1 126 ? 18.078 0.788 10.938 1 37.12 126 TYR B CA 1
ATOM 2286 C C . TYR B 1 126 ? 16.922 -0.208 10.961 1 37.12 126 TYR B C 1
ATOM 2288 O O . TYR B 1 126 ? 16.797 -1.049 10.062 1 37.12 126 TYR B O 1
ATOM 2296 N N . THR B 1 127 ? 16.297 -0.536 12.086 1 41.44 127 THR B N 1
ATOM 2297 C CA . THR B 1 127 ? 15.531 -1.777 12.047 1 41.44 127 THR B CA 1
ATOM 2298 C C . THR B 1 127 ? 14.047 -1.492 11.844 1 41.44 127 THR B C 1
ATOM 2300 O O . THR B 1 127 ? 13.562 -0.414 12.195 1 41.44 127 THR B O 1
ATOM 2303 N N . ALA B 1 128 ? 13.398 -2.123 10.734 1 46.31 128 ALA B N 1
ATOM 2304 C CA . ALA B 1 128 ? 11.953 -2.248 10.602 1 46.31 128 ALA B CA 1
ATOM 2305 C C . ALA B 1 128 ? 11.258 -2.041 11.945 1 46.31 128 ALA B C 1
ATOM 2307 O O . ALA B 1 128 ? 10.031 -1.955 12.016 1 46.31 128 ALA B O 1
ATOM 2308 N N . GLU B 1 129 ? 12.07 -1.699 13.062 1 52.91 129 GLU B N 1
ATOM 2309 C CA . GLU B 1 129 ? 11.703 -1.786 14.477 1 52.91 129 GLU B CA 1
ATOM 2310 C C . GLU B 1 129 ? 11.266 -0.428 15.016 1 52.91 129 GLU B C 1
ATOM 2312 O O . GLU B 1 129 ? 10.711 -0.34 16.109 1 52.91 129 GLU B O 1
ATOM 2317 N N . ASN B 1 130 ? 11.336 0.575 14.164 1 70.62 130 ASN B N 1
ATOM 2318 C CA . ASN B 1 130 ? 11.062 1.785 14.93 1 70.62 130 ASN B CA 1
AT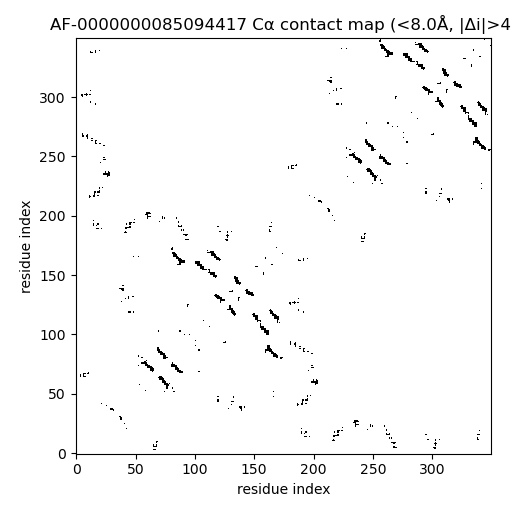OM 2319 C C . ASN B 1 130 ? 10.016 2.654 14.242 1 70.62 130 ASN B C 1
ATOM 2321 O O . ASN B 1 130 ? 10.164 3.875 14.164 1 70.62 130 ASN B O 1
ATOM 2325 N N . ILE B 1 131 ? 8.953 1.961 13.805 1 79.5 131 ILE B N 1
ATOM 2326 C CA . ILE B 1 131 ? 7.855 2.746 13.242 1 79.5 131 ILE B CA 1
ATOM 2327 C C . ILE B 1 131 ? 7.098 3.447 14.367 1 79.5 131 ILE B C 1
ATOM 2329 O O . ILE B 1 131 ? 6.82 2.848 15.406 1 79.5 131 ILE B O 1
ATOM 2333 N N . THR B 1 132 ? 6.855 4.746 14.25 1 85.94 132 THR B N 1
ATOM 2334 C CA . THR B 1 132 ? 6.027 5.5 15.18 1 85.94 132 THR B CA 1
ATOM 2335 C C . THR B 1 132 ? 4.984 6.328 14.438 1 85.94 132 THR B C 1
ATOM 2337 O O . THR B 1 132 ? 5.18 6.68 13.273 1 85.94 132 THR B O 1
ATOM 2340 N N . PHE B 1 133 ? 3.975 6.52 15.055 1 90.5 133 PHE B N 1
ATOM 2341 C CA . PHE B 1 133 ? 2.99 7.527 14.672 1 90.5 133 PHE B CA 1
ATOM 2342 C C . PHE B 1 133 ? 2.791 8.539 15.797 1 90.5 133 PHE B C 1
ATOM 2344 O O . PHE B 1 133 ? 2.461 8.164 16.922 1 90.5 133 PHE B O 1
ATOM 2351 N N . ALA B 1 134 ? 3 9.812 15.422 1 93.81 134 ALA B N 1
ATOM 2352 C CA . ALA B 1 134 ? 2.922 10.883 16.406 1 93.81 134 ALA B CA 1
ATOM 2353 C C . ALA B 1 134 ? 3.789 10.578 17.625 1 93.81 134 ALA B C 1
ATOM 2355 O O . ALA B 1 134 ? 3.373 10.797 18.766 1 93.81 134 ALA B O 1
ATOM 2356 N N . GLY B 1 135 ? 4.887 9.93 17.344 1 89.94 135 GLY B N 1
ATOM 2357 C CA . GLY B 1 135 ? 5.879 9.688 18.375 1 89.94 135 GLY B CA 1
ATOM 2358 C C . GLY B 1 135 ? 5.617 8.422 19.172 1 89.94 135 GLY B C 1
ATOM 2359 O O . GLY B 1 135 ? 6.406 8.055 20.047 1 89.94 135 GLY B O 1
ATOM 2360 N N . GLN B 1 136 ? 4.492 7.734 18.891 1 87.62 136 GLN B N 1
ATOM 2361 C CA . GLN B 1 136 ? 4.137 6.562 19.672 1 87.62 136 GLN B CA 1
ATOM 2362 C C . GLN B 1 136 ? 4.344 5.277 18.891 1 87.62 136 GLN B C 1
ATOM 2364 O O . GLN B 1 136 ? 4.27 5.277 17.656 1 87.62 136 GLN B O 1
ATOM 2369 N N . TYR B 1 137 ? 4.691 4.195 19.609 1 84.19 137 TYR B N 1
ATOM 2370 C CA . TYR B 1 137 ? 4.809 2.885 18.984 1 84.19 137 TYR B CA 1
ATOM 2371 C C . TYR B 1 137 ? 3.957 1.854 19.719 1 84.19 137 TYR B C 1
ATOM 2373 O O . TYR B 1 137 ? 3.438 2.125 20.797 1 84.19 137 TYR B O 1
ATOM 2381 N N . ILE B 1 138 ? 3.67 0.807 19.047 1 76.56 138 ILE B N 1
ATOM 2382 C CA . ILE B 1 138 ? 2.883 -0.285 19.609 1 76.56 138 ILE B CA 1
ATOM 2383 C C . ILE B 1 138 ? 3.812 -1.388 20.109 1 76.56 138 ILE B C 1
ATOM 2385 O O . ILE B 1 138 ? 4.672 -1.868 19.375 1 76.56 138 ILE B O 1
ATOM 2389 N N . ASP B 1 139 ? 3.619 -1.776 21.328 1 74.62 139 ASP B N 1
ATOM 2390 C CA . ASP B 1 139 ? 4.5 -2.811 21.859 1 74.62 139 ASP B CA 1
ATOM 2391 C C . ASP B 1 139 ? 3.967 -4.207 21.547 1 74.62 139 ASP B C 1
ATOM 2393 O O . ASP B 1 139 ? 2.926 -4.344 20.906 1 74.62 139 ASP B O 1
ATOM 2397 N N . GLY B 1 140 ? 4.766 -5.23 21.922 1 64.69 140 GLY B N 1
ATOM 2398 C CA . GLY B 1 140 ? 4.445 -6.609 21.594 1 64.69 140 GLY B CA 1
ATOM 2399 C C . GLY B 1 140 ? 3.117 -7.066 22.172 1 64.69 140 GLY B C 1
ATOM 2400 O O . GLY B 1 140 ? 2.551 -8.062 21.719 1 64.69 140 GLY B O 1
ATOM 2401 N N . LYS B 1 141 ? 2.58 -6.285 23.156 1 64.69 141 LYS B N 1
ATOM 2402 C CA . LYS B 1 141 ? 1.304 -6.605 23.781 1 64.69 141 LYS B CA 1
ATOM 2403 C C . LYS B 1 141 ? 0.17 -5.781 23.188 1 64.69 141 LYS B C 1
ATOM 2405 O O . LYS B 1 141 ? -0.968 -5.844 23.656 1 64.69 141 LYS B O 1
ATOM 2410 N N . GLY B 1 142 ? 0.589 -4.934 22.172 1 69.69 142 GLY B N 1
ATOM 2411 C CA . GLY B 1 142 ? -0.415 -4.141 21.484 1 69.69 142 GLY B CA 1
ATOM 2412 C C . GLY B 1 142 ? -0.696 -2.812 22.156 1 69.69 142 GLY B C 1
ATOM 2413 O O . GLY B 1 142 ? -1.637 -2.107 21.797 1 69.69 142 GLY B O 1
ATOM 2414 N N . HIS B 1 143 ? 0.11 -2.486 23.156 1 78.19 143 HIS B N 1
ATOM 2415 C CA . HIS B 1 143 ? -0.096 -1.212 23.844 1 78.19 143 HIS B CA 1
ATOM 2416 C C . HIS B 1 143 ? 0.606 -0.075 23.109 1 78.19 143 HIS B C 1
ATOM 2418 O O . HIS B 1 143 ? 1.727 -0.244 22.625 1 78.19 143 HIS B O 1
ATOM 2424 N N . ILE B 1 144 ? -0.131 1.024 23.047 1 81.19 144 ILE B N 1
ATOM 2425 C CA . ILE B 1 144 ? 0.51 2.238 22.547 1 81.19 144 ILE B CA 1
ATOM 2426 C C . ILE B 1 144 ? 1.442 2.801 23.625 1 81.19 144 ILE B C 1
ATOM 2428 O O . ILE B 1 144 ? 1.023 3.035 24.75 1 81.19 144 ILE B O 1
ATOM 2432 N N . VAL B 1 145 ? 2.701 2.932 23.266 1 85.62 145 VAL B N 1
ATOM 2433 C CA . VAL B 1 145 ? 3.734 3.361 24.203 1 85.62 145 VAL B CA 1
ATOM 2434 C C . VAL B 1 145 ? 4.348 4.676 23.719 1 85.62 145 VAL B C 1
ATOM 2436 O O . VAL B 1 145 ? 4.496 4.902 22.516 1 85.62 145 VAL B O 1
ATOM 2439 N N . GLY B 1 146 ? 4.723 5.527 24.703 1 89.62 146 GLY B N 1
ATOM 2440 C CA . GLY B 1 146 ? 5.375 6.793 24.391 1 89.62 146 GLY B CA 1
ATOM 2441 C C . GLY B 1 146 ? 4.449 7.984 24.531 1 89.62 146 GLY B C 1
ATOM 2442 O O . GLY B 1 146 ? 3.225 7.832 24.547 1 89.62 146 GLY B O 1
ATOM 2443 N N . LYS B 1 147 ? 4.992 9.148 24.609 1 91.94 147 LYS B N 1
ATOM 2444 C CA . LYS B 1 147 ? 4.234 10.391 24.641 1 91.94 147 LYS B CA 1
ATOM 2445 C C . LYS B 1 147 ? 3.961 10.906 23.234 1 91.94 147 LYS B C 1
ATOM 2447 O O . LYS B 1 147 ? 4.84 10.859 22.375 1 91.94 147 LYS B O 1
ATOM 2452 N N . GLU B 1 148 ? 2.75 11.289 23.047 1 91.81 148 GLU B N 1
ATOM 2453 C CA . GLU B 1 148 ? 2.439 11.914 21.766 1 91.81 148 GLU B CA 1
ATOM 2454 C C . GLU B 1 148 ? 3.334 13.125 21.5 1 91.81 148 GLU B C 1
ATOM 2456 O O . GLU B 1 148 ? 3.59 13.922 22.406 1 91.81 148 GLU B O 1
ATOM 2461 N N . SER B 1 149 ? 3.852 13.117 20.312 1 94 149 SER B N 1
ATOM 2462 C CA . SER B 1 149 ? 4.664 14.25 19.891 1 94 149 SER B CA 1
ATOM 2463 C C . SER B 1 149 ? 4.199 14.766 18.531 1 94 149 SER B C 1
ATOM 2465 O O . SER B 1 149 ? 3.82 13.984 17.656 1 94 149 SER B O 1
ATOM 2467 N N . PHE B 1 150 ? 4.227 16.109 18.484 1 94.25 150 PHE B N 1
ATOM 2468 C CA . PHE B 1 150 ? 3.771 16.766 17.266 1 94.25 150 PHE B CA 1
ATOM 2469 C C . PHE B 1 150 ? 4.84 17.719 16.719 1 94.25 150 PHE B C 1
ATOM 2471 O O . PHE B 1 150 ? 5.52 18.391 17.5 1 94.25 150 PHE B O 1
ATOM 2478 N N . ASP B 1 151 ? 4.949 17.594 15.383 1 94.19 151 ASP B N 1
ATOM 2479 C CA . ASP B 1 151 ? 5.758 18.625 14.734 1 94.19 151 ASP B CA 1
ATOM 2480 C C . ASP B 1 151 ? 4.965 19.922 14.547 1 94.19 151 ASP B C 1
ATOM 2482 O O . ASP B 1 151 ? 3.736 19.922 14.664 1 94.19 151 ASP B O 1
ATOM 2486 N N . LYS B 1 152 ? 5.707 20.969 14.258 1 93.06 152 LYS B N 1
ATOM 2487 C CA . LYS B 1 152 ? 5.102 22.266 13.953 1 93.06 152 LYS B CA 1
ATOM 2488 C C . LYS B 1 152 ? 5.344 22.641 12.492 1 93.06 152 LYS B C 1
ATOM 2490 O O . LYS B 1 152 ? 6.266 22.141 11.859 1 93.06 152 LYS B O 1
ATOM 2495 N N . VAL B 1 153 ? 4.445 23.438 12.078 1 94.62 153 VAL B N 1
ATOM 2496 C CA . VAL B 1 153 ? 4.668 24.094 10.789 1 94.62 153 VAL B CA 1
ATOM 2497 C C . VAL B 1 153 ? 5.754 25.156 10.93 1 94.62 153 VAL B C 1
ATOM 2499 O O . VAL B 1 153 ? 5.715 25.969 11.844 1 94.62 153 VAL B O 1
ATOM 2502 N N . ILE B 1 154 ? 6.742 25.062 10.07 1 93.81 154 ILE B N 1
ATOM 2503 C CA . ILE B 1 154 ? 7.848 26 10.117 1 93.81 154 ILE B CA 1
ATOM 2504 C C . ILE B 1 154 ? 7.805 26.906 8.883 1 93.81 154 ILE B C 1
ATOM 2506 O O . ILE B 1 154 ? 7.965 26.438 7.758 1 93.81 154 ILE B O 1
ATOM 2510 N N . ASP B 1 155 ? 7.617 28.234 9.141 1 94.12 155 ASP B N 1
ATOM 2511 C CA . ASP B 1 155 ? 7.578 29.219 8.062 1 94.12 155 ASP B CA 1
ATOM 2512 C C . ASP B 1 155 ? 6.605 28.797 6.969 1 94.12 155 ASP B C 1
ATOM 2514 O O . ASP B 1 155 ? 6.938 28.844 5.781 1 94.12 155 ASP B O 1
ATOM 2518 N N . GLY B 1 156 ? 5.559 28.219 7.359 1 94.25 156 GLY B N 1
ATOM 2519 C CA . GLY B 1 156 ? 4.496 27.859 6.438 1 94.25 156 GLY B CA 1
ATOM 2520 C C . GLY B 1 156 ? 4.75 26.562 5.707 1 94.25 156 GLY B C 1
ATOM 2521 O O . GLY B 1 156 ? 4.082 26.25 4.723 1 94.25 156 GLY B O 1
ATOM 2522 N N . MET B 1 157 ? 5.77 25.797 6.223 1 95.62 157 MET B N 1
ATOM 2523 C CA . MET B 1 157 ? 6.152 24.594 5.488 1 95.62 157 MET B CA 1
ATOM 2524 C C . MET B 1 157 ? 6.137 23.375 6.402 1 95.62 157 MET B C 1
ATOM 2526 O O . MET B 1 157 ? 6.395 23.484 7.602 1 95.62 157 MET B O 1
ATOM 2530 N N . VAL B 1 158 ? 5.754 22.25 5.852 1 95.38 158 VAL B N 1
ATOM 2531 C CA . VAL B 1 158 ? 5.934 20.938 6.469 1 95.38 158 VAL B CA 1
ATOM 2532 C C . VAL B 1 158 ? 6.84 20.078 5.594 1 95.38 158 VAL B C 1
ATOM 2534 O O . VAL B 1 158 ? 6.617 19.953 4.387 1 95.38 158 VAL B O 1
ATOM 2537 N N . TYR B 1 159 ? 7.914 19.547 6.219 1 93 159 TYR B N 1
ATOM 2538 C CA . TYR B 1 159 ? 8.828 18.625 5.539 1 93 159 TYR B CA 1
ATOM 2539 C C . TYR B 1 159 ? 8.375 17.188 5.695 1 93 159 TYR B C 1
ATOM 2541 O O . TYR B 1 159 ? 8.25 16.688 6.816 1 93 159 TYR B O 1
ATOM 2549 N N . VAL B 1 160 ? 8.047 16.562 4.578 1 92.44 160 VAL B N 1
ATOM 2550 C CA . VAL B 1 160 ? 7.633 15.172 4.594 1 92.44 160 VAL B CA 1
ATOM 2551 C C . VAL B 1 160 ? 8.75 14.289 4.031 1 92.44 160 VAL B C 1
ATOM 2553 O O . VAL B 1 160 ? 9.016 14.32 2.826 1 92.44 160 VAL B O 1
ATOM 2556 N N . GLY B 1 161 ? 9.352 13.484 4.84 1 87.5 161 GLY B N 1
ATOM 2557 C CA . GLY B 1 161 ? 10.453 12.633 4.422 1 87.5 161 GLY B CA 1
ATOM 2558 C C . GLY B 1 161 ? 10.016 11.484 3.531 1 87.5 161 GLY B C 1
ATOM 2559 O O . GLY B 1 161 ? 8.852 11.078 3.557 1 87.5 161 GLY B O 1
ATOM 2560 N N . SER B 1 162 ? 11.008 10.984 2.713 1 80.69 162 SER B N 1
ATOM 2561 C CA . SER B 1 162 ? 10.727 9.781 1.931 1 80.69 162 SER B CA 1
ATOM 2562 C C . SER B 1 162 ? 10.219 8.648 2.816 1 80.69 162 SER B C 1
ATOM 2564 O O . SER B 1 162 ? 10.789 8.383 3.877 1 80.69 162 SER B O 1
ATOM 2566 N N . GLY B 1 163 ? 9.094 8.055 2.373 1 79.06 163 GLY B N 1
ATOM 2567 C CA . GLY B 1 163 ? 8.531 6.938 3.111 1 79.06 163 GLY B CA 1
ATOM 2568 C C . GLY B 1 163 ? 7.742 7.367 4.332 1 79.06 163 GLY B C 1
ATOM 2569 O O . GLY B 1 163 ? 7.441 6.551 5.203 1 79.06 163 GLY B O 1
ATOM 2570 N N . GLU B 1 164 ? 7.395 8.672 4.41 1 86.75 164 GLU B N 1
ATOM 2571 C CA . GLU B 1 164 ? 6.637 9.164 5.562 1 86.75 164 GLU B CA 1
ATOM 2572 C C . GLU B 1 164 ? 5.25 9.641 5.145 1 86.75 164 GLU B C 1
ATOM 2574 O O . GLU B 1 164 ? 5 9.883 3.963 1 86.75 164 GLU B O 1
ATOM 2579 N N . ALA B 1 165 ? 4.402 9.719 6.066 1 91.94 165 ALA B N 1
ATOM 2580 C CA . ALA B 1 165 ? 3.107 10.383 5.957 1 91.94 165 ALA B CA 1
ATOM 2581 C C . ALA B 1 165 ? 2.877 11.336 7.121 1 91.94 165 ALA B C 1
ATOM 2583 O O . ALA B 1 165 ? 3.357 11.102 8.234 1 91.94 165 ALA B O 1
ATOM 2584 N N . VAL B 1 166 ? 2.15 12.43 6.848 1 95.25 166 VAL B N 1
ATOM 2585 C CA . VAL B 1 166 ? 1.831 13.367 7.918 1 95.25 166 VAL B CA 1
ATOM 2586 C C . VAL B 1 166 ? 0.338 13.688 7.898 1 95.25 166 VAL B C 1
ATOM 2588 O O . VAL B 1 166 ? -0.3 13.641 6.844 1 95.25 166 VAL B O 1
ATOM 2591 N N . PHE B 1 167 ? -0.151 13.914 9.07 1 95.5 167 PHE B N 1
ATOM 2592 C CA . PHE B 1 167 ? -1.518 14.336 9.344 1 95.5 167 PHE B CA 1
ATOM 2593 C C . PHE B 1 167 ? -1.532 15.695 10.039 1 95.5 167 PHE B C 1
ATOM 2595 O O . PHE B 1 167 ? -0.953 15.859 11.109 1 95.5 167 PHE B O 1
ATOM 2602 N N . LEU B 1 168 ? -2.152 16.703 9.328 1 95.88 168 LEU B N 1
ATOM 2603 C CA . LEU B 1 168 ? -2.186 18.062 9.859 1 95.88 168 LEU B CA 1
ATOM 2604 C C . LEU B 1 168 ? -3.59 18.422 10.32 1 95.88 168 LEU B C 1
ATOM 2606 O O . LEU B 1 168 ? -4.562 18.219 9.594 1 95.88 168 LEU B O 1
ATOM 2610 N N . ILE B 1 169 ? -3.654 18.906 11.484 1 93.06 169 ILE B N 1
ATOM 2611 C CA . ILE B 1 169 ? -4.91 19.469 11.977 1 93.06 169 ILE B CA 1
ATOM 2612 C C . ILE B 1 169 ? -4.688 20.906 12.453 1 93.06 169 ILE B C 1
ATOM 2614 O O . ILE B 1 169 ? -3.707 21.188 13.148 1 93.06 169 ILE B O 1
ATOM 2618 N N . SER B 1 170 ? -5.465 21.75 11.828 1 84.81 170 SER B N 1
ATOM 2619 C CA . SER B 1 170 ? -5.344 23.141 12.281 1 84.81 170 SER B CA 1
ATOM 2620 C C . SER B 1 170 ? -6.109 23.359 13.578 1 84.81 170 SER B C 1
ATOM 2622 O O . SER B 1 170 ? -7.184 22.797 13.773 1 84.81 170 SER B O 1
ATOM 2624 N N . LYS B 1 171 ? -5.48 23.938 14.531 1 69.31 171 LYS B N 1
ATOM 2625 C CA . LYS B 1 171 ? -6.113 24.266 15.805 1 69.31 171 LYS B CA 1
ATOM 2626 C C . LYS B 1 171 ? -7.371 25.109 15.586 1 69.31 171 LYS B C 1
ATOM 2628 O O . LYS B 1 171 ? -8.297 25.062 16.406 1 69.31 171 LYS B O 1
ATOM 2633 N N . GLN B 1 172 ? -7.312 25.828 14.531 1 59.53 172 GLN B N 1
ATOM 2634 C CA . GLN B 1 172 ? -8.5 26.641 14.297 1 59.53 172 GLN B CA 1
ATOM 2635 C C . GLN B 1 172 ? -9.711 25.766 13.961 1 59.53 172 GLN B C 1
ATOM 2637 O O . GLN B 1 172 ? -10.852 26.172 14.188 1 59.53 172 GLN B O 1
ATOM 2642 N N . LEU B 1 173 ? -9.43 24.578 13.438 1 54 173 LEU B N 1
ATOM 2643 C CA . LEU B 1 173 ? -10.539 23.734 13.016 1 54 173 LEU B CA 1
ATOM 2644 C C . LEU B 1 173 ? -11.008 22.844 14.164 1 54 173 LEU B C 1
ATOM 2646 O O . LEU B 1 173 ? -12.102 22.281 14.109 1 54 173 LEU B O 1
ATOM 2650 N N . VAL B 1 174 ? -10.195 22.609 15.102 1 45.56 174 VAL B N 1
ATOM 2651 C CA . VAL B 1 174 ? -10.594 21.812 16.25 1 45.56 174 VAL B CA 1
ATOM 2652 C C . VAL B 1 174 ? -11.305 22.688 17.281 1 45.56 174 VAL B C 1
ATOM 2654 O O . VAL B 1 174 ? -11.828 22.188 18.266 1 45.56 174 VAL B O 1
ATOM 2657 N N . ASN B 1 175 ? -11.266 23.891 17.156 1 37.38 175 ASN B N 1
ATOM 2658 C CA . ASN B 1 175 ? -12.031 24.656 18.141 1 37.38 175 ASN B CA 1
ATOM 2659 C C . ASN B 1 175 ? -13.516 24.719 17.766 1 37.38 175 ASN B C 1
ATOM 2661 O O . ASN B 1 175 ? -13.859 24.984 16.625 1 37.38 175 ASN B O 1
#

InterPro domains:
  IPR013780 Glycosyl hydrolase, all-beta [G3DSA:2.60.40.1180] (33-169)
  IPR031728 Beta-glucuronidase, C-terminal [PF16862] (72-166)
  IPR052974 Glycosyl Hydrolase 79 Enzymes [PTHR36183] (29-166)

pLDDT: mean 73.65, std 18.7, range [25.48, 96.0]

Organism: Talaromyces marneffei (strain ATCC 18224 / CBS 334.59 / QM 7333) (NCBI:txid441960)

Foldseek 3Di:
DVQLVVLVVLVVVVVVVVVVVLVVCVPPPLPPPDPDQSADDVVVVVVVVVCVLCVLPDWDWDWDDRHNQKTKIFIDRPNHGFKMKIGGNADDAPVPPPVCQPWDKDAAPPLQQFKWKWKFDQPDDRDVRRTDTQQWDAGSVRDTDDDGHTDGRDPRIDIATHGMMMMIGGPVNVD/DVQLVVLVVLVVVVVVVVVVVLVVCVPPPLPPDDPDQSADDVVVVVVVVVCVLCVLPDWDWDWDDRHNQKTKIFIDRPNHGFKMKIGGNADDAPVPPPVCQPWDKDAAPPLQQFKWKWKFDQPDDRDVRRTDTQQWDAGSVRDTDDDGHTDGRDPRIDIATHGMMMMIGGPVNVD

Solvent-accessible surface area (backbone atoms only — not comparable to full-atom values): 18222 Å² total; per-residue (Å²): 118,69,63,51,48,41,22,50,16,34,42,31,39,42,42,14,34,39,50,39,49,51,56,54,53,61,41,21,63,60,68,60,46,89,92,47,64,48,62,67,57,40,60,58,53,22,48,52,52,48,48,63,69,42,67,70,50,69,57,39,23,43,84,73,39,69,49,70,46,35,39,26,28,39,31,22,37,89,85,34,75,48,33,38,42,37,36,21,66,36,88,46,45,72,85,44,67,67,96,57,62,53,58,49,78,45,80,51,63,76,86,42,42,72,16,42,30,34,39,39,33,66,60,76,69,67,48,62,75,34,53,26,49,22,60,21,33,59,42,71,88,67,44,81,40,72,63,81,43,67,48,68,40,53,95,36,30,41,78,38,36,41,27,15,30,39,42,34,35,30,58,78,56,73,100,118,69,64,52,48,40,24,49,15,34,42,30,39,42,44,14,34,40,51,38,48,50,56,54,53,62,41,23,64,59,67,61,47,88,93,45,65,49,62,68,58,40,60,56,54,23,50,52,52,48,47,62,69,42,68,69,51,71,59,38,21,43,82,72,38,68,49,71,46,35,40,26,28,40,31,22,35,89,88,34,76,46,34,38,40,38,33,20,66,36,87,48,45,74,87,40,67,68,94,58,61,52,58,50,78,45,78,52,62,76,87,42,42,71,17,42,30,34,38,39,33,61,76,65,69,69,48,61,76,41,54,25,48,22,59,21,33,58,42,70,86,67,45,81,40,73,62,79,41,67,47,68,40,52,96,37,28,42,78,39,37,42,28,14,31,38,41,34,35,31,57,77,56,74,100

Secondary structure (DSSP, 8-state):
-HHHHHHHHHHHHHHHHHHHHHHHHHTB-----TTS--PPPHHHHHHHHHHHHHTTSSEEEEEEEE-SSEEEEEEEETTEEEEEEEEE-S---TTS-GGG-PEEEEE--GGGTT-EEEEEEE-SSSSTT-EEETTBEE-TTS-EES----EE-BTTEEEEETT-EEEEE-HHHH-/-HHHHHHHHHHHHHHHHHHHHHHHHHTB-----TTS--PPPHHHHHHHHHHHHHTTSSEEEEEEEE-SSEEEEEEEETTEEEEEEEEE-----TTS-GGG-PEEEEE--GGGTT-EEEEEEE-SSSSTT-EEETTBEE-TTS-EES----EE-BTTEEEEETT-EEEEE-HHHH-

Radius of gyration: 20.38 Å; Cα contacts (8 Å, |Δi|>4): 755; chains: 2; bounding box: 44×63×49 Å

Sequence (350 aa):
MSCQGAFNISHAMASAVWAVHDAATLHGTPIYHNDTEARVKPIYYSNMFNATVSAGGDEQSEGLVNETTFGAYAVYNEGKLASIVAVNLNMWNSTMDDADHPYTTLSLPRAWNDARVSRLTNSGVYTAENITFAGQYIDGKGHIVGKESFDKVIDGMVYVGSGEAVFLISKQLVNMSCQGAFNISHAMASAVWAVHDAATLHGTPIYHNDTEARVKPIYYSNMFNATVSAGGDEQSEGLVNETTFGAYAVYNEGKLASIVAVNLNMWNSTMDDADHPYTTLSLPRAWNDARVSRLTNSGVYTAENITFAGQYIDGKGHIVGKESFDKVIDGMVYVGSGEAVFLISKQLVN

Nearest PDB structures (foldseek):
  7pr9-assembly2_B  TM=6.077E-01  e=2.179E-04  Burkholderia pseudomallei K96243
  5g0q-assembly1_A  TM=6.950E-01  e=1.819E-03  Acidobacterium capsulatum
  8ifj-assembly5_J  TM=6.019E-01  e=9.976E-01  methanogenic archaeon mixed culture ISO4-G1
  4ch3-assembly1_A  TM=5.581E-01  e=5.197E+00  Methanosarcina mazei Go1
  8t1l-assembly1_V  TM=3.144E-01  e=1.799E+00  Mus musculus